Protein AF-A0A559LUG6-F1 (afdb_monomer_lite)

Sequence (247 aa):
MDAELSWLGCLTSPEQGVGPGRWQYFQHGAMYWLPNLGAFALSTSINDKYNSLGGPLGSLGFPVHDEEPINTAPGTFFKFQNGKILWRSTPESISVSMNSVYNFSIDQIQCMSTRSRVSDTLFVTASISIFGRDPATVTKELGDHGVGFTYSNMVLENIPLADEEIALFVYMIMNSGDSGVKSKVESMGWDLTTKGAQIAGEKAGDRGGDSWESWVSWCDSCGWNMAWSFTRHSCPGGGQRHWWATR

Secondary structure (DSSP, 8-state):
--GGGGGG-SB-S--EEETTEEEEEETTEEEEEETTTEEEEEEHHHHHHHHHTTGGGSTT-SEEEEEEE-TTSSEEEEEETTEEEEEEETTEEEEEEE-EEEEEEEEEEEES--S-SSS-EEEEEEEEEETTSPPEEEEEEEEE--SEEEEEEEEEEEEEE-TTPPEEEEEEEEEE--TTHHHHHHHHHHHHHHHHHHHHHHHHHS-SS----------TTS-------------SS----------

Radius of gyration: 23.64 Å; chains: 1; bounding box: 48×37×71 Å

InterPro domains:
  IPR013207 LGFP [PF08310] (8-56)
  IPR013207 LGFP [PF08310] (60-89)

Foldseek 3Di:
DDPPPVPQAAFDDDWDDDVQWIKGHGPFWIWIQHPVQGIETDGPVRRVVCVVQVHLVGQQHAWRDYWDALPQAAWTWTHGPFWIWTAHVVVGDIDTKGFDWDKDDAFKDAAQADPDQAQWWKKKKKWKDWAPDFIDIDMDTPGGHDGGMDTRRDMPGGHTDILLIWMWMWMWIDIGNDPPVRVVRRVVNRVVRNVVNNVVVVVSSHDDDDWDAFDFDDDPPPPTDTGTGGGGDRDDDDDDDHDDDDD

Structure (mmCIF, N/CA/C/O backbone):
data_AF-A0A559LUG6-F1
#
_entry.id   AF-A0A559LUG6-F1
#
loop_
_atom_site.group_PDB
_atom_site.id
_atom_site.type_symbol
_atom_site.label_atom_id
_atom_site.label_alt_id
_atom_site.label_comp_id
_atom_site.label_asym_id
_atom_site.label_entity_id
_atom_site.label_seq_id
_atom_site.pdbx_PDB_ins_code
_atom_site.Cartn_x
_atom_site.Cartn_y
_atom_site.Cartn_z
_atom_site.occupancy
_atom_site.B_iso_or_equiv
_atom_site.auth_seq_id
_atom_site.auth_comp_id
_atom_site.auth_asym_id
_atom_site.auth_atom_id
_atom_site.pdbx_PDB_model_num
ATOM 1 N N . MET A 1 1 ? -0.446 -6.035 36.662 1.00 40.44 1 MET A N 1
ATOM 2 C CA . MET A 1 1 ? -1.709 -6.462 36.050 1.00 40.44 1 MET A CA 1
ATOM 3 C C . MET A 1 1 ? -2.704 -5.308 36.068 1.00 40.44 1 MET A C 1
ATOM 5 O O . MET A 1 1 ? -3.581 -5.309 36.915 1.00 40.44 1 MET A O 1
ATOM 9 N N . ASP A 1 2 ? -2.638 -4.242 35.271 1.00 44.22 2 ASP A N 1
ATOM 10 C CA . ASP A 1 2 ? -1.619 -3.626 34.407 1.00 44.22 2 ASP A CA 1
ATOM 11 C C . ASP A 1 2 ? -2.061 -2.165 34.227 1.00 44.22 2 ASP A C 1
ATOM 13 O O . ASP A 1 2 ? -3.234 -1.895 33.983 1.00 44.22 2 ASP A O 1
ATOM 17 N N . ALA A 1 3 ? -1.146 -1.213 34.416 1.00 49.03 3 ALA A N 1
ATOM 18 C CA . ALA A 1 3 ? -1.448 0.221 34.363 1.00 49.03 3 ALA A CA 1
ATOM 19 C C . ALA A 1 3 ? -1.666 0.748 32.929 1.00 49.03 3 ALA A C 1
ATOM 21 O O . ALA A 1 3 ? -2.010 1.915 32.756 1.00 49.03 3 ALA A O 1
ATOM 22 N N . GLU A 1 4 ? -1.492 -0.096 31.908 1.00 55.34 4 GLU A N 1
ATOM 23 C CA . GLU A 1 4 ? -1.432 0.328 30.503 1.00 55.34 4 GLU A CA 1
ATOM 24 C C . GLU A 1 4 ? -2.807 0.576 29.856 1.00 55.34 4 GLU A C 1
ATOM 26 O O . GLU A 1 4 ? -2.885 1.240 28.830 1.00 55.34 4 GLU A O 1
ATOM 31 N N . LEU A 1 5 ? -3.912 0.157 30.487 1.00 62.84 5 LEU A N 1
ATOM 32 C CA . LEU A 1 5 ? -5.277 0.355 29.964 1.00 62.84 5 LEU A CA 1
ATOM 33 C C . LEU A 1 5 ? -6.234 1.032 30.960 1.00 62.84 5 LEU A C 1
ATOM 35 O O . LEU A 1 5 ? -7.453 0.938 30.828 1.00 62.84 5 LEU A O 1
ATOM 39 N N . SER A 1 6 ? -5.688 1.764 31.938 1.00 69.81 6 SER A N 1
ATOM 40 C CA . SER A 1 6 ? -6.450 2.552 32.930 1.00 69.81 6 SER A CA 1
ATOM 41 C C . SER A 1 6 ? -7.546 3.434 32.301 1.00 69.81 6 SER A C 1
ATOM 43 O O . SER A 1 6 ? -8.619 3.618 32.873 1.00 69.81 6 SER A O 1
ATOM 45 N N . TRP A 1 7 ? -7.304 3.934 31.088 1.00 85.19 7 TRP A N 1
ATOM 46 C CA . TRP A 1 7 ? -8.201 4.838 30.376 1.00 85.19 7 TRP A CA 1
ATOM 47 C C . TRP A 1 7 ? -9.474 4.174 29.823 1.00 85.19 7 TRP A C 1
ATOM 49 O O . TRP A 1 7 ? -10.459 4.879 29.628 1.00 85.19 7 TRP A O 1
ATOM 59 N N . LEU A 1 8 ? -9.497 2.851 29.594 1.00 84.81 8 LEU A N 1
ATOM 60 C CA . LEU A 1 8 ? -10.684 2.145 29.075 1.00 84.81 8 LEU A CA 1
ATOM 61 C C . LEU A 1 8 ? -11.835 2.114 30.094 1.00 84.81 8 LEU A C 1
ATOM 63 O O . LEU A 1 8 ? -13.002 1.992 29.713 1.00 84.81 8 LEU A O 1
ATOM 67 N N . GLY A 1 9 ? -11.519 2.243 31.384 1.00 88.75 9 GLY A N 1
ATOM 68 C CA . GLY A 1 9 ? -12.479 2.119 32.476 1.00 88.75 9 GLY A CA 1
ATOM 69 C C . GLY A 1 9 ? -12.904 0.670 32.727 1.00 88.75 9 GLY A C 1
ATOM 70 O O . GLY A 1 9 ? -12.175 -0.275 32.422 1.00 88.75 9 GLY A O 1
ATOM 71 N N . CYS A 1 10 ? -14.074 0.478 33.339 1.00 88.50 10 CYS A N 1
ATOM 72 C CA . CYS A 1 10 ? -14.552 -0.861 33.683 1.00 88.50 10 CYS A CA 1
ATOM 73 C C . CYS A 1 10 ? -15.241 -1.578 32.511 1.00 88.50 10 CYS A C 1
ATOM 75 O O . CYS A 1 10 ? -15.686 -0.965 31.541 1.00 88.50 10 CYS A O 1
ATOM 77 N N . LEU A 1 11 ? -15.338 -2.902 32.630 1.00 90.00 11 LEU A N 1
ATOM 78 C CA . LEU A 1 11 ? -16.051 -3.762 31.691 1.00 90.00 11 LEU A CA 1
ATOM 79 C C . LEU A 1 11 ? -17.552 -3.463 31.685 1.00 90.00 11 LEU A C 1
ATOM 81 O O . LEU A 1 11 ? -18.184 -3.419 32.741 1.00 90.00 11 LEU A O 1
ATOM 85 N N . THR A 1 12 ? -18.128 -3.326 30.492 1.00 92.06 12 THR A N 1
ATOM 86 C CA . THR A 1 12 ? -19.566 -3.063 30.306 1.00 92.06 12 THR A CA 1
ATOM 87 C C . THR A 1 12 ? -20.295 -4.199 29.591 1.00 92.06 12 THR A C 1
ATOM 89 O O . THR A 1 12 ? -21.524 -4.252 29.633 1.00 92.06 12 THR A O 1
ATOM 92 N N . SER A 1 13 ? -19.567 -5.147 28.989 1.00 91.25 13 SER A N 1
ATOM 93 C CA . SER A 1 13 ? -20.142 -6.336 28.353 1.00 91.25 13 SER A CA 1
ATOM 94 C C . SER A 1 13 ? -19.363 -7.615 28.683 1.00 91.25 13 SER A C 1
ATOM 96 O O . SER A 1 13 ? -18.174 -7.554 29.011 1.00 91.25 13 SER A O 1
ATOM 98 N N . PRO A 1 14 ? -19.985 -8.803 28.550 1.00 91.88 14 PRO A N 1
ATOM 99 C CA . PRO A 1 14 ? -19.226 -10.042 28.411 1.00 91.88 14 PRO A CA 1
ATOM 100 C C . PRO A 1 14 ? -18.414 -10.030 27.107 1.00 91.88 14 PRO A C 1
ATOM 102 O O . PRO A 1 14 ? -18.719 -9.274 26.180 1.00 91.88 14 PRO A O 1
ATOM 105 N N . GLU A 1 15 ? -17.395 -10.883 27.043 1.00 93.12 15 GLU A N 1
ATOM 106 C CA . GLU A 1 15 ? -16.644 -11.154 25.819 1.00 93.12 15 GLU A CA 1
ATOM 107 C C . GLU A 1 15 ? -17.546 -11.841 24.783 1.00 93.12 15 GLU A C 1
ATOM 109 O O . GLU A 1 15 ? -18.316 -12.750 25.107 1.00 93.12 15 GLU A O 1
ATOM 114 N N . GLN A 1 16 ? -17.444 -11.413 23.528 1.00 95.56 16 GLN A N 1
ATOM 115 C CA . GLN A 1 16 ? -18.225 -11.938 22.415 1.00 95.56 16 GLN A CA 1
ATOM 116 C C . GLN A 1 16 ? -17.308 -12.417 21.290 1.00 95.56 16 GLN A C 1
ATOM 118 O O . GLN A 1 16 ? -16.278 -11.812 20.999 1.00 95.56 16 GLN A O 1
ATOM 123 N N . GLY A 1 17 ? -17.684 -13.518 20.639 1.00 94.62 17 GLY A N 1
ATOM 124 C CA . GLY A 1 17 ? -16.976 -14.017 19.461 1.00 94.62 17 GLY A CA 1
ATOM 125 C C . GLY A 1 17 ? -17.289 -13.186 18.216 1.00 94.62 17 GLY A C 1
ATOM 126 O O . GLY A 1 17 ? -18.425 -12.755 18.019 1.00 94.62 17 GLY A O 1
ATOM 127 N N . VAL A 1 18 ? -16.293 -12.994 17.353 1.00 94.81 18 VAL A N 1
ATOM 128 C CA . VAL A 1 18 ? -16.447 -12.351 16.043 1.00 94.81 18 VAL A CA 1
ATOM 129 C C . VAL A 1 18 ? -15.483 -12.985 15.044 1.00 94.81 18 VAL A C 1
ATOM 131 O O . VAL A 1 18 ? -14.271 -12.808 15.123 1.00 94.81 18 VAL A O 1
ATOM 134 N N . GLY A 1 19 ? -16.012 -13.781 14.112 1.00 92.25 19 GLY A N 1
ATOM 135 C CA . GLY A 1 19 ? -15.186 -14.567 13.191 1.00 92.25 19 GLY A CA 1
ATOM 136 C C . GLY A 1 19 ? -14.113 -15.391 13.931 1.00 92.25 19 GLY A C 1
ATOM 137 O O . GLY A 1 19 ? -14.467 -16.142 14.840 1.00 92.25 19 GLY A O 1
ATOM 138 N N . PRO A 1 20 ? -12.819 -15.270 13.572 1.00 93.88 20 PRO A N 1
ATOM 139 C CA . PRO A 1 20 ? -11.718 -15.975 14.242 1.00 93.88 20 PRO A CA 1
ATOM 140 C C . PRO A 1 20 ? -11.268 -15.348 15.574 1.00 93.88 20 PRO A C 1
ATOM 142 O O . PRO A 1 20 ? -10.390 -15.900 16.238 1.00 93.88 20 PRO A O 1
ATOM 145 N N . GLY A 1 21 ? -11.814 -14.191 15.945 1.00 95.31 21 GLY A N 1
ATOM 146 C CA . GLY A 1 21 ? -11.393 -13.422 17.108 1.00 95.31 21 GLY A CA 1
ATOM 147 C C . GLY A 1 21 ? -12.519 -13.179 18.102 1.00 95.31 21 GLY A C 1
ATOM 148 O O . GLY A 1 21 ? -13.584 -13.805 18.068 1.00 95.31 21 GLY A O 1
ATOM 149 N N . ARG A 1 22 ? -12.251 -12.266 19.028 1.00 96.31 22 ARG A N 1
ATOM 150 C CA . ARG A 1 22 ? -13.144 -11.909 20.130 1.00 96.31 22 ARG A CA 1
ATOM 151 C C . ARG A 1 22 ? -13.127 -10.409 20.362 1.00 96.31 22 ARG A C 1
ATOM 153 O O . ARG A 1 22 ? -12.195 -9.729 19.941 1.00 96.31 22 ARG A O 1
ATOM 160 N N . TRP A 1 23 ? -14.158 -9.889 21.009 1.00 95.31 23 TRP A N 1
ATOM 161 C CA . TRP A 1 23 ? -14.231 -8.480 21.367 1.00 95.31 23 TRP A CA 1
ATOM 162 C C . TRP A 1 23 ? -15.039 -8.254 22.645 1.00 95.31 23 TRP A C 1
ATOM 164 O O . TRP A 1 23 ? -15.834 -9.106 23.051 1.00 95.31 23 TRP A O 1
ATOM 174 N N . GLN A 1 24 ? -14.822 -7.110 23.293 1.00 95.00 24 GLN A N 1
ATOM 175 C CA . GLN A 1 24 ? -15.492 -6.745 24.539 1.00 95.00 24 GLN A CA 1
ATOM 176 C C . GLN A 1 24 ? -15.604 -5.223 24.703 1.00 95.00 24 GLN A C 1
ATOM 178 O O . GLN A 1 24 ? -14.655 -4.501 24.391 1.00 95.00 24 GLN A O 1
ATOM 183 N N . TYR A 1 25 ? -16.738 -4.731 25.218 1.00 94.44 25 TYR A N 1
ATOM 184 C CA . TYR A 1 25 ? -16.918 -3.316 25.552 1.00 94.44 25 TYR A CA 1
ATOM 185 C C . TYR A 1 25 ? -16.422 -2.969 26.958 1.00 94.44 25 TYR A C 1
ATOM 187 O O . TYR A 1 25 ? -16.598 -3.715 27.929 1.00 94.44 25 TYR A O 1
ATOM 195 N N . PHE A 1 26 ? -15.866 -1.766 27.040 1.00 93.75 26 PHE A N 1
ATOM 196 C CA . PHE A 1 26 ? -15.478 -1.064 28.253 1.00 93.75 26 PHE A CA 1
ATOM 197 C C . PHE A 1 26 ? -16.189 0.298 28.300 1.00 93.75 26 PHE A C 1
ATOM 199 O O . PHE A 1 26 ? -16.858 0.699 27.346 1.00 93.75 26 PHE A O 1
ATOM 206 N N . GLN A 1 27 ? -16.076 1.022 29.412 1.00 91.81 27 GLN A N 1
ATOM 207 C CA . GLN A 1 27 ? -16.715 2.335 29.580 1.00 91.81 27 GLN A CA 1
ATOM 208 C C . GLN A 1 27 ? -16.278 3.369 28.534 1.00 91.81 27 GLN A C 1
ATOM 210 O O . GLN A 1 27 ? -17.093 4.186 28.107 1.00 91.81 27 GLN A O 1
ATOM 215 N N . HIS A 1 28 ? -15.010 3.340 28.127 1.00 90.94 28 HIS A N 1
ATOM 216 C CA . HIS A 1 28 ? -14.409 4.351 27.253 1.00 90.94 28 HIS A CA 1
ATOM 217 C C . HIS A 1 28 ? -13.901 3.781 25.923 1.00 90.94 28 HIS A C 1
ATOM 219 O O . HIS A 1 28 ? -13.117 4.426 25.225 1.00 90.94 28 HIS A O 1
ATOM 225 N N . GLY A 1 29 ? -14.344 2.577 25.553 1.00 92.25 29 GLY A N 1
ATOM 226 C CA . GLY A 1 29 ? -13.902 1.951 24.318 1.00 92.25 29 GLY A CA 1
ATOM 227 C C . GLY A 1 29 ? -14.286 0.487 24.180 1.00 92.25 29 GLY A C 1
ATOM 228 O O . GLY A 1 29 ? -15.183 -0.028 24.850 1.00 92.25 29 GLY A O 1
ATOM 229 N N . ALA A 1 30 ? -13.580 -0.192 23.291 1.00 94.06 30 ALA A N 1
ATOM 230 C CA . ALA A 1 30 ? -13.711 -1.619 23.060 1.00 94.06 30 ALA A CA 1
ATOM 231 C C . ALA A 1 30 ? -12.330 -2.243 22.890 1.00 94.06 30 ALA A C 1
ATOM 233 O O . ALA A 1 30 ? -11.424 -1.614 22.350 1.00 94.06 30 ALA A O 1
ATOM 234 N N . MET A 1 31 ? -12.188 -3.493 23.310 1.00 94.19 31 MET A N 1
ATOM 235 C CA . MET A 1 31 ? -10.994 -4.286 23.059 1.00 94.19 31 MET A CA 1
ATOM 236 C C . MET A 1 31 ? -11.325 -5.391 22.062 1.00 94.19 31 MET A C 1
ATOM 238 O O . MET A 1 31 ? -12.358 -6.050 22.186 1.00 94.19 31 MET A O 1
ATOM 242 N N . TYR A 1 32 ? -10.443 -5.598 21.091 1.00 95.19 32 TYR A N 1
ATOM 243 C CA . TYR A 1 32 ? -10.541 -6.648 20.082 1.00 95.19 32 TYR A CA 1
ATOM 244 C C . TYR A 1 32 ? -9.327 -7.550 20.184 1.00 95.19 32 TYR A C 1
ATOM 246 O O . TYR A 1 32 ? -8.211 -7.066 20.323 1.00 95.19 32 TYR A O 1
ATOM 254 N N . TRP A 1 33 ? -9.539 -8.854 20.082 1.00 94.50 33 TRP A N 1
ATOM 255 C CA . TRP A 1 33 ? -8.487 -9.851 20.175 1.00 94.50 33 TRP A CA 1
ATOM 256 C C . TRP A 1 33 ? -8.523 -10.811 18.990 1.00 94.50 33 TRP A C 1
ATOM 258 O O . TRP A 1 33 ? -9.594 -11.282 18.591 1.00 94.50 33 TRP A O 1
ATOM 268 N N . LEU A 1 34 ? -7.344 -11.140 18.461 1.00 94.19 34 LEU A N 1
ATOM 269 C CA . LEU A 1 34 ? -7.157 -12.165 17.439 1.00 94.19 34 LEU A CA 1
ATOM 270 C C . LEU A 1 34 ? -5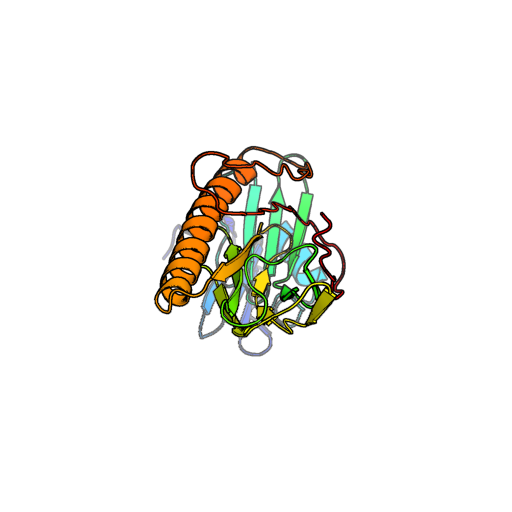.953 -13.063 17.793 1.00 94.19 34 LEU A C 1
ATOM 272 O O . LEU A 1 34 ? -4.909 -12.525 18.165 1.00 94.19 34 LEU A O 1
ATOM 276 N N . PRO A 1 35 ? -6.032 -14.405 17.642 1.00 91.06 35 PRO A N 1
ATOM 277 C CA . PRO A 1 35 ? -4.992 -15.325 18.119 1.00 91.06 35 PRO A CA 1
ATOM 278 C C . PRO A 1 35 ? -3.564 -15.026 17.644 1.00 91.06 35 PRO A C 1
ATOM 280 O O . PRO A 1 35 ? -2.613 -15.262 18.381 1.00 91.06 35 PRO A O 1
ATOM 283 N N . ASN A 1 36 ? -3.407 -14.533 16.415 1.00 90.31 36 ASN A N 1
ATOM 284 C CA . ASN A 1 36 ? -2.109 -14.241 15.803 1.00 90.31 36 ASN A CA 1
ATOM 285 C C . ASN A 1 36 ? -1.657 -12.781 15.956 1.00 90.31 36 ASN A C 1
ATOM 287 O O . ASN A 1 36 ? -0.510 -12.494 15.629 1.00 90.31 36 ASN A O 1
ATOM 291 N N . LEU A 1 37 ? -2.532 -11.872 16.402 1.00 88.88 37 LEU A N 1
ATOM 292 C CA . LEU A 1 37 ? -2.210 -10.446 16.530 1.00 88.88 37 LEU A CA 1
ATOM 293 C C . LEU A 1 37 ? -2.153 -9.974 17.988 1.00 88.88 37 LEU A C 1
ATOM 295 O O . LEU A 1 37 ? -1.414 -9.047 18.286 1.00 88.88 37 LEU A O 1
ATOM 299 N N . GLY A 1 38 ? -2.887 -10.614 18.900 1.00 90.75 38 GLY A N 1
ATOM 300 C CA . GLY A 1 38 ? -3.034 -10.152 20.281 1.00 90.75 38 GLY A CA 1
ATOM 301 C C . GLY A 1 38 ? -4.301 -9.323 20.488 1.00 90.75 38 GLY A C 1
ATOM 302 O O . GLY A 1 38 ? -5.252 -9.442 19.714 1.00 90.75 38 GLY A O 1
ATOM 303 N N . ALA A 1 39 ? -4.336 -8.557 21.582 1.00 90.75 39 ALA A N 1
ATOM 304 C CA . ALA A 1 39 ? -5.454 -7.695 21.963 1.00 90.75 39 ALA A CA 1
ATOM 305 C C . ALA A 1 39 ? -5.104 -6.224 21.730 1.00 90.75 39 ALA A C 1
ATOM 307 O O . ALA A 1 39 ? -4.007 -5.808 22.085 1.00 90.75 39 ALA A O 1
ATOM 308 N N . PHE A 1 40 ? -6.055 -5.456 21.205 1.00 92.56 40 PHE A N 1
ATOM 309 C CA . PHE A 1 40 ? -5.903 -4.030 20.927 1.00 92.56 40 PHE A CA 1
ATOM 310 C C . PHE A 1 40 ? -7.133 -3.258 21.372 1.00 92.56 40 PHE A C 1
ATOM 312 O O . PHE A 1 40 ? -8.269 -3.721 21.199 1.00 92.56 40 PHE A O 1
ATOM 319 N N . ALA A 1 41 ? -6.904 -2.071 21.921 1.00 91.50 41 ALA A N 1
ATOM 320 C CA . ALA A 1 41 ? -7.947 -1.210 22.458 1.00 91.50 41 ALA A CA 1
ATOM 321 C C . ALA A 1 41 ? -8.270 -0.057 21.500 1.00 91.50 41 ALA A C 1
ATOM 323 O O . ALA A 1 41 ? -7.381 0.627 21.000 1.00 91.50 41 ALA A O 1
ATOM 324 N N . LEU A 1 42 ? -9.559 0.196 21.279 1.00 92.25 42 LEU A N 1
ATOM 325 C CA . LEU A 1 42 ? -10.062 1.337 20.515 1.00 92.25 42 LEU A CA 1
ATOM 326 C C . LEU A 1 42 ? -10.879 2.244 21.432 1.00 92.25 42 LEU A C 1
ATOM 328 O O . LEU A 1 42 ? -11.752 1.762 22.155 1.00 92.25 42 LEU A O 1
ATOM 332 N N . SER A 1 43 ? -10.641 3.553 21.370 1.00 90.56 43 SER A N 1
ATOM 333 C CA . SER A 1 43 ? -11.468 4.544 22.067 1.00 90.56 43 SER A CA 1
ATOM 334 C C . SER A 1 43 ? -12.874 4.616 21.469 1.00 90.56 43 SER A C 1
ATOM 336 O O . SER A 1 43 ? -13.093 4.201 20.329 1.00 90.56 43 SER A O 1
ATOM 338 N N . THR A 1 44 ? -13.846 5.142 22.221 1.00 91.25 44 THR A N 1
ATOM 339 C CA . THR A 1 44 ? -15.260 5.177 21.799 1.00 91.25 44 THR A CA 1
ATOM 340 C C . THR A 1 44 ? -15.459 5.762 20.397 1.00 91.25 44 THR A C 1
ATOM 342 O O . THR A 1 44 ? -16.077 5.117 19.556 1.00 91.25 44 THR A O 1
ATOM 345 N N . SER A 1 45 ? -14.881 6.930 20.097 1.00 88.94 45 SER A N 1
ATOM 346 C CA . SER A 1 45 ? -15.059 7.602 18.798 1.00 88.94 45 SER A CA 1
ATOM 347 C C . SER A 1 45 ? -14.506 6.789 17.621 1.00 88.94 45 SER A C 1
ATOM 349 O O . SER A 1 45 ? -15.122 6.715 16.554 1.00 88.94 45 SER A O 1
ATOM 351 N N . ILE A 1 46 ? -13.360 6.138 17.818 1.00 90.81 46 ILE A N 1
ATOM 352 C CA . ILE A 1 46 ? -12.722 5.280 16.816 1.00 90.81 46 ILE A CA 1
ATOM 353 C C . ILE A 1 46 ? -13.506 3.985 16.647 1.00 90.81 46 ILE A C 1
ATOM 355 O O . ILE A 1 46 ? -13.753 3.558 15.521 1.00 90.81 46 ILE A O 1
ATOM 359 N N . ASN A 1 47 ? -13.931 3.379 17.754 1.00 93.50 47 ASN A N 1
ATOM 360 C CA . ASN A 1 47 ? -14.731 2.165 17.761 1.00 93.50 47 ASN A CA 1
ATOM 361 C C . ASN A 1 47 ? -16.089 2.376 17.071 1.00 93.50 47 ASN A C 1
ATOM 363 O O . ASN A 1 47 ? -16.521 1.517 16.305 1.00 93.50 47 ASN A O 1
ATOM 367 N N . ASP A 1 48 ? -16.739 3.522 17.270 1.00 93.44 48 ASP A N 1
ATOM 368 C CA . ASP A 1 48 ? -17.995 3.860 16.592 1.00 93.44 48 ASP A CA 1
ATOM 369 C C . ASP A 1 48 ? -17.789 3.964 15.078 1.00 93.44 48 ASP A C 1
ATOM 371 O O . ASP A 1 48 ? -18.545 3.379 14.293 1.00 93.44 48 ASP A O 1
ATOM 375 N N . LYS A 1 49 ? -16.709 4.633 14.647 1.00 91.94 49 LYS A N 1
ATOM 376 C CA . LYS A 1 49 ? -16.356 4.688 13.225 1.00 91.94 49 LYS A CA 1
ATOM 377 C C . LYS A 1 49 ? -16.036 3.301 12.672 1.00 91.94 49 LYS A C 1
ATOM 379 O O . LYS A 1 49 ? -16.525 2.955 11.598 1.00 91.94 49 LYS A O 1
ATOM 384 N N . TYR A 1 50 ? -15.250 2.508 13.386 1.00 94.44 50 TYR A N 1
ATOM 385 C CA . TYR A 1 50 ? -14.874 1.154 12.993 1.00 94.44 50 TYR A CA 1
ATOM 386 C C . TYR A 1 50 ? -16.096 0.233 12.848 1.00 94.44 50 TYR A C 1
ATOM 388 O O . TYR A 1 50 ? -16.248 -0.443 11.830 1.00 94.44 50 TYR A O 1
ATOM 396 N N . ASN A 1 51 ? -17.036 0.288 13.793 1.00 94.56 51 ASN A N 1
ATOM 397 C CA . ASN A 1 51 ? -18.289 -0.464 13.720 1.00 94.56 51 ASN A CA 1
ATOM 398 C C . ASN A 1 51 ? -19.189 0.010 12.570 1.00 94.56 51 ASN A C 1
ATOM 400 O O . ASN A 1 51 ? -19.817 -0.823 11.916 1.00 94.56 51 ASN A O 1
ATOM 404 N N . SER A 1 52 ? -19.186 1.308 12.234 1.00 92.94 52 SER A N 1
ATOM 405 C CA . SER A 1 52 ? -19.900 1.820 11.048 1.00 92.94 52 SER A CA 1
ATOM 406 C C . SER A 1 52 ? -19.380 1.246 9.720 1.00 92.94 52 SER A C 1
ATOM 408 O O . SER A 1 52 ? -20.088 1.283 8.716 1.00 92.94 52 SER A O 1
ATOM 410 N N . LEU A 1 53 ? -18.160 0.697 9.715 1.00 88.56 53 LEU A N 1
ATOM 411 C CA . LEU A 1 53 ? -17.523 0.041 8.567 1.00 88.56 53 LEU A CA 1
ATOM 412 C C . LEU A 1 53 ? -17.641 -1.491 8.597 1.00 88.56 53 LEU A C 1
ATOM 414 O O . LEU A 1 53 ? -16.999 -2.173 7.797 1.00 88.56 53 LEU A O 1
ATOM 418 N N . GLY A 1 54 ? -18.449 -2.038 9.510 1.00 92.62 54 GLY A N 1
ATOM 419 C CA . GLY A 1 54 ? -18.656 -3.480 9.671 1.00 92.62 54 GLY A CA 1
ATOM 420 C C . GLY A 1 54 ? -17.735 -4.150 10.695 1.00 92.62 54 GLY A C 1
ATOM 421 O O . GLY A 1 54 ? -17.776 -5.374 10.829 1.00 92.62 54 GLY A O 1
ATOM 422 N N . GLY A 1 55 ? -16.921 -3.378 11.426 1.00 93.19 55 GLY A N 1
ATOM 423 C CA . GLY A 1 55 ? -16.063 -3.894 12.494 1.00 93.19 55 GLY A CA 1
ATOM 424 C C . GLY A 1 55 ? -15.070 -4.962 11.995 1.00 93.19 55 GLY A C 1
ATOM 425 O O . GLY A 1 55 ? -14.585 -4.858 10.866 1.00 93.19 55 GLY A O 1
ATOM 426 N N . PRO A 1 56 ? -14.786 -6.018 12.785 1.00 94.00 56 PRO A N 1
ATOM 427 C CA . PRO A 1 56 ? -13.769 -7.025 12.440 1.00 94.00 56 PRO A CA 1
ATOM 428 C C . PRO A 1 56 ? -14.059 -7.865 11.198 1.00 94.00 56 PRO A C 1
ATOM 430 O O . PRO A 1 56 ? -13.139 -8.434 10.617 1.00 94.00 56 PRO A O 1
ATOM 433 N N . LEU A 1 57 ? -15.327 -7.955 10.795 1.00 93.00 57 LEU A N 1
ATOM 434 C CA . LEU A 1 57 ? -15.745 -8.625 9.558 1.00 93.00 57 LEU A CA 1
ATOM 435 C C . LEU A 1 57 ? -15.935 -7.638 8.396 1.00 93.00 57 LEU A C 1
ATOM 437 O O . LEU A 1 57 ? -16.303 -8.041 7.294 1.00 93.00 57 LEU A O 1
ATOM 441 N N . GLY A 1 58 ? -15.727 -6.350 8.662 1.00 90.12 58 GLY A N 1
ATOM 442 C CA . GLY A 1 58 ? -15.796 -5.270 7.698 1.00 90.12 58 GLY A CA 1
ATOM 443 C C . GLY A 1 58 ? -14.528 -5.146 6.864 1.00 90.12 58 GLY A C 1
ATOM 444 O O . GLY A 1 58 ? -13.604 -5.957 6.928 1.00 90.12 58 GLY A O 1
ATOM 445 N N . SER A 1 59 ? -14.473 -4.080 6.073 1.00 84.62 59 SER A N 1
ATOM 446 C CA . SER A 1 59 ? -13.427 -3.903 5.068 1.00 84.62 59 SER A CA 1
ATOM 447 C C . SER A 1 59 ? -12.028 -3.704 5.676 1.00 84.62 59 SER A C 1
ATOM 449 O O . SER A 1 59 ? -11.042 -4.143 5.089 1.00 84.62 59 SER A O 1
ATOM 451 N N . LEU A 1 60 ? -11.934 -3.097 6.865 1.00 87.75 60 LEU A N 1
ATOM 452 C CA . LEU A 1 60 ? -10.667 -2.852 7.568 1.00 87.75 60 LEU A CA 1
ATOM 453 C C . LEU A 1 60 ? -10.056 -4.111 8.214 1.00 87.75 60 LEU A C 1
ATOM 455 O O . LEU A 1 60 ? -8.836 -4.168 8.368 1.00 87.75 60 LEU A O 1
ATOM 459 N N . GLY A 1 61 ? -10.868 -5.116 8.561 1.00 92.38 61 GLY A N 1
ATOM 460 C CA . GLY A 1 61 ? -10.432 -6.273 9.353 1.00 92.38 61 GLY A CA 1
ATOM 461 C C . GLY A 1 61 ? -10.082 -5.915 10.804 1.00 92.38 61 GLY A C 1
ATOM 462 O O . GLY A 1 61 ? -10.409 -4.830 11.275 1.00 92.38 61 GLY A O 1
ATOM 463 N N . PHE A 1 62 ? -9.416 -6.826 11.520 1.00 94.69 62 PHE A N 1
ATOM 464 C CA . PHE A 1 62 ? -9.052 -6.631 12.931 1.00 94.69 62 PHE A CA 1
ATOM 465 C C . PHE A 1 62 ? -8.030 -5.499 13.129 1.00 94.69 62 PHE A C 1
ATOM 467 O O . PHE A 1 62 ? -7.200 -5.266 12.245 1.00 94.69 62 PHE A O 1
ATOM 474 N N . PRO A 1 63 ? -8.022 -4.831 14.299 1.00 93.56 63 PRO A N 1
ATOM 475 C CA . PRO A 1 63 ? -6.910 -3.971 14.685 1.00 93.56 63 PRO A CA 1
ATOM 476 C C . PRO A 1 63 ? -5.612 -4.785 14.780 1.00 93.56 63 PRO A C 1
ATOM 478 O O . PRO A 1 63 ? -5.635 -5.951 15.178 1.00 93.56 63 PRO A O 1
ATOM 481 N N . VAL A 1 64 ? -4.492 -4.172 14.398 1.00 91.06 64 VAL A N 1
ATOM 482 C CA . VAL A 1 64 ? -3.148 -4.789 14.436 1.00 91.06 64 VAL A CA 1
ATOM 483 C C . VAL A 1 64 ? -2.162 -4.005 15.304 1.00 91.06 64 VAL A C 1
ATOM 485 O O . VAL A 1 64 ? -1.063 -4.492 15.556 1.00 91.06 64 VAL A O 1
ATOM 488 N N . HIS A 1 65 ? -2.521 -2.784 15.706 1.00 82.50 65 HIS A N 1
ATOM 489 C CA . HIS A 1 65 ? -1.722 -1.937 16.583 1.00 82.50 65 HIS A CA 1
ATOM 490 C C . HIS A 1 65 ? -2.636 -0.985 17.365 1.00 82.50 65 HIS A C 1
ATOM 492 O O . HIS A 1 65 ? -3.673 -0.559 16.846 1.00 82.50 65 HIS A O 1
ATOM 498 N N . ASP A 1 66 ? -2.227 -0.644 18.587 1.00 76.00 66 ASP A N 1
ATOM 499 C CA . ASP A 1 66 ? -2.854 0.396 19.406 1.00 76.00 66 ASP A CA 1
ATOM 500 C C . ASP A 1 66 ? -2.619 1.805 18.834 1.00 76.00 66 ASP A C 1
ATOM 502 O O . ASP A 1 66 ? -1.937 1.983 17.821 1.00 76.00 66 ASP A O 1
ATOM 506 N N . GLU A 1 67 ? -3.190 2.800 19.511 1.00 76.56 67 GLU A N 1
ATOM 507 C CA . GLU A 1 67 ? -3.101 4.222 19.190 1.00 76.56 67 GLU A CA 1
ATOM 508 C C . GLU A 1 67 ? -1.649 4.703 19.021 1.00 76.56 67 GLU A C 1
ATOM 510 O O . GLU A 1 67 ? -0.859 4.698 19.966 1.00 76.56 67 GLU A O 1
ATOM 515 N N . GLU A 1 68 ? -1.305 5.173 17.821 1.00 74.12 68 GLU A N 1
ATOM 516 C CA . GLU A 1 68 ? -0.014 5.803 17.538 1.00 74.12 68 GLU A CA 1
ATOM 517 C C . GLU A 1 68 ? -0.209 7.306 17.269 1.00 74.12 68 GLU A C 1
ATOM 519 O O . GLU A 1 68 ? -1.123 7.688 16.526 1.00 74.12 68 GLU A O 1
ATOM 524 N N . PRO A 1 69 ? 0.637 8.192 17.831 1.00 68.12 69 PRO A N 1
ATOM 525 C CA . PRO A 1 69 ? 0.582 9.610 17.520 1.00 68.12 69 PRO A CA 1
ATOM 526 C C . PRO A 1 69 ? 0.964 9.857 16.063 1.00 68.12 69 PRO A C 1
ATOM 528 O O . PRO A 1 69 ? 1.872 9.237 15.503 1.00 68.12 69 PRO A O 1
ATOM 531 N N . ILE A 1 70 ? 0.302 10.828 15.446 1.00 60.53 70 ILE A N 1
ATOM 532 C CA . ILE A 1 70 ? 0.752 11.350 14.162 1.00 60.53 70 ILE A CA 1
ATOM 533 C C . ILE A 1 70 ? 1.962 12.244 14.455 1.00 60.53 70 ILE A C 1
ATOM 535 O O . ILE A 1 70 ? 1.823 13.324 15.019 1.00 60.53 70 ILE A O 1
ATOM 539 N N . ASN A 1 71 ? 3.162 11.818 14.056 1.00 62.03 71 ASN A N 1
ATOM 540 C CA . ASN A 1 71 ? 4.405 12.563 14.327 1.00 62.03 71 ASN A CA 1
ATOM 541 C C . ASN A 1 71 ? 4.416 13.993 13.755 1.00 62.03 71 ASN A C 1
ATOM 543 O O . ASN A 1 71 ? 5.249 14.812 14.132 1.00 62.03 71 ASN A O 1
ATOM 547 N N . THR A 1 72 ? 3.512 14.278 12.822 1.00 56.31 72 THR A N 1
ATOM 548 C CA . THR A 1 72 ? 3.519 15.463 11.964 1.00 56.31 72 THR A CA 1
ATOM 549 C C . THR A 1 72 ? 2.310 16.377 12.177 1.00 56.31 72 THR A C 1
ATOM 551 O O . THR A 1 72 ? 2.258 17.469 11.618 1.00 56.31 72 THR A O 1
ATOM 554 N N . ALA A 1 73 ? 1.323 15.963 12.980 1.00 59.88 73 ALA A N 1
ATOM 555 C CA . ALA A 1 73 ? 0.124 16.749 13.258 1.00 59.88 73 ALA A CA 1
ATOM 556 C C . ALA A 1 73 ? -0.534 16.329 14.584 1.00 59.88 73 ALA A C 1
ATOM 558 O O . ALA A 1 73 ? -0.423 15.173 14.979 1.00 59.88 73 ALA A O 1
ATOM 559 N N . PRO A 1 74 ? -1.289 17.214 15.256 1.00 69.94 74 PRO A N 1
ATOM 560 C CA . PRO A 1 74 ? -2.102 16.832 16.404 1.00 69.94 74 PRO A CA 1
ATOM 561 C C . PRO A 1 74 ? -3.157 15.785 16.022 1.00 69.94 74 PRO A C 1
ATOM 563 O O . PRO A 1 74 ? -4.116 16.064 15.295 1.00 69.94 74 PRO A O 1
ATOM 566 N N . GLY A 1 75 ? -2.979 14.569 16.520 1.00 77.38 75 GLY A N 1
ATOM 567 C CA . GLY A 1 75 ? -3.893 13.472 16.264 1.00 77.38 75 GLY A CA 1
ATOM 568 C C . GLY A 1 75 ? -3.239 12.119 16.466 1.00 77.38 75 GLY A C 1
ATOM 569 O O . GLY A 1 75 ? -2.055 12.016 16.796 1.00 77.38 75 GLY A O 1
ATOM 570 N N . THR A 1 76 ? -4.031 11.084 16.248 1.00 80.88 76 THR A N 1
ATOM 571 C CA . THR A 1 76 ? -3.631 9.696 16.427 1.00 80.88 76 THR A CA 1
ATOM 572 C C . THR A 1 76 ? -4.192 8.841 15.306 1.00 80.88 76 THR A C 1
ATOM 574 O O . THR A 1 76 ? -5.167 9.200 14.642 1.00 80.88 76 THR A O 1
ATOM 577 N N . PHE A 1 77 ? -3.550 7.715 15.034 1.00 81.38 77 PHE A N 1
ATOM 578 C CA . PHE A 1 77 ? -4.060 6.742 14.084 1.00 81.38 77 PHE A CA 1
ATOM 579 C C . PHE A 1 77 ? -4.052 5.342 14.683 1.00 81.38 77 PHE A C 1
ATOM 581 O O . PHE A 1 77 ? -3.265 5.016 15.567 1.00 81.38 77 PHE A O 1
ATOM 588 N N . PHE A 1 78 ? -4.938 4.512 14.147 1.00 87.81 78 PHE A N 1
ATOM 589 C CA . PHE A 1 78 ? -5.113 3.114 14.508 1.00 87.81 78 PHE A CA 1
ATOM 590 C C . PHE A 1 78 ? -4.937 2.276 13.253 1.00 87.81 78 PHE A C 1
ATOM 592 O O . PHE A 1 78 ? -5.581 2.544 12.230 1.00 87.81 78 PHE A O 1
ATOM 599 N N . LYS A 1 79 ? -4.057 1.277 13.316 1.00 87.06 79 LYS A N 1
ATOM 600 C CA . LYS A 1 79 ? -3.811 0.358 12.202 1.00 87.06 79 LYS A CA 1
ATOM 601 C C . LYS A 1 79 ? -4.724 -0.856 12.314 1.00 87.06 79 LYS A C 1
ATOM 603 O O . LYS A 1 79 ? -4.862 -1.466 13.373 1.00 87.06 79 LYS A O 1
ATOM 608 N N . PHE A 1 80 ? -5.282 -1.240 11.178 1.00 90.44 80 PHE A N 1
ATOM 609 C CA . PHE A 1 80 ? -6.088 -2.436 10.979 1.00 90.44 80 PHE A CA 1
ATOM 610 C C . PHE A 1 80 ? -5.439 -3.300 9.895 1.00 90.44 80 PHE A C 1
ATOM 612 O O . PHE A 1 80 ? -4.563 -2.837 9.161 1.00 90.44 80 PHE A O 1
ATOM 619 N N . GLN A 1 81 ? -5.869 -4.555 9.772 1.00 88.62 81 GLN A N 1
ATOM 620 C CA . GLN A 1 81 ? -5.317 -5.504 8.797 1.00 88.62 81 GLN A CA 1
ATOM 621 C C . GLN A 1 81 ? -5.272 -4.941 7.365 1.00 88.62 81 GLN A C 1
ATOM 623 O O . GLN A 1 81 ? -4.281 -5.128 6.661 1.00 88.62 81 GLN A O 1
ATOM 628 N N . ASN A 1 82 ? -6.314 -4.214 6.954 1.00 84.31 82 ASN A N 1
ATOM 629 C CA . ASN A 1 82 ? -6.481 -3.730 5.582 1.00 84.31 82 ASN A CA 1
ATOM 630 C C . ASN A 1 82 ? -6.543 -2.200 5.478 1.00 84.31 82 ASN A C 1
ATOM 632 O O . ASN A 1 82 ? -7.023 -1.679 4.471 1.00 84.31 82 ASN A O 1
ATOM 636 N N . GLY A 1 83 ? -6.106 -1.459 6.496 1.00 82.19 83 GLY A N 1
ATOM 637 C CA . GLY A 1 83 ? -6.150 -0.000 6.449 1.00 82.19 83 GLY A CA 1
ATOM 638 C C . GLY A 1 83 ? -5.883 0.671 7.787 1.00 82.19 83 GLY A C 1
ATOM 639 O O . GLY A 1 83 ? -5.323 0.080 8.706 1.00 82.19 83 GLY A O 1
ATOM 640 N N . LYS A 1 84 ? -6.293 1.930 7.901 1.00 85.81 84 LYS A N 1
ATOM 641 C CA . LYS A 1 84 ? -6.145 2.740 9.111 1.00 85.81 84 LYS A CA 1
ATOM 642 C C . LYS A 1 84 ? -7.325 3.682 9.312 1.00 85.81 84 LYS A C 1
ATOM 644 O O . LYS A 1 84 ? -7.940 4.143 8.348 1.00 85.81 84 LYS A O 1
ATOM 649 N N . ILE A 1 85 ? -7.600 4.001 10.571 1.00 85.75 85 ILE A N 1
ATOM 650 C CA . ILE A 1 85 ? -8.473 5.113 10.958 1.00 85.75 85 ILE A CA 1
ATOM 651 C C . ILE A 1 85 ? -7.589 6.175 11.593 1.00 85.75 85 ILE A C 1
ATOM 653 O O . ILE A 1 85 ? -6.800 5.871 12.483 1.00 85.75 85 ILE A O 1
ATOM 657 N N . LEU A 1 86 ? -7.713 7.409 11.122 1.00 82.25 86 LEU A N 1
ATOM 658 C CA . LEU A 1 86 ? -6.933 8.542 11.588 1.00 82.25 86 LEU A CA 1
ATOM 659 C C . LEU A 1 86 ? -7.867 9.571 12.217 1.00 82.25 86 LEU A C 1
ATOM 661 O O . LEU A 1 86 ? -8.829 10.002 11.582 1.00 82.25 86 LEU A O 1
ATOM 665 N N . TRP A 1 87 ? -7.577 9.965 13.450 1.00 84.06 87 TRP A N 1
ATOM 666 C CA . TRP A 1 87 ? -8.237 11.056 14.151 1.00 84.06 87 TRP A CA 1
ATOM 667 C C . TRP A 1 87 ? -7.298 12.256 14.214 1.00 84.06 87 TRP A C 1
ATOM 669 O O . TRP A 1 87 ? -6.150 12.139 14.636 1.00 84.06 87 TRP A O 1
ATOM 679 N N . ARG A 1 88 ? -7.778 13.424 13.789 1.00 78.62 88 ARG A N 1
ATOM 680 C CA . ARG A 1 88 ? -7.103 14.709 14.012 1.00 78.62 88 ARG A CA 1
ATOM 681 C C . ARG A 1 88 ? -7.905 15.518 15.006 1.00 78.62 88 ARG A C 1
ATOM 683 O O . ARG A 1 88 ? -9.130 15.502 14.937 1.00 78.62 88 ARG A O 1
ATOM 690 N N . SER A 1 89 ? -7.217 16.267 15.861 1.00 77.88 89 SER A N 1
ATOM 691 C CA . SER A 1 89 ? -7.862 17.230 16.759 1.00 77.88 89 SER A CA 1
ATOM 692 C C . SER A 1 89 ? -8.064 18.602 16.110 1.00 77.88 89 SER A C 1
ATOM 694 O O . SER A 1 89 ? -8.942 19.350 16.534 1.00 77.88 89 SER A O 1
ATOM 696 N N . THR A 1 90 ? -7.293 18.943 15.068 1.00 70.44 90 THR A N 1
ATOM 697 C CA . THR A 1 90 ? -7.366 20.248 14.390 1.00 70.44 90 THR A CA 1
ATOM 698 C C . THR A 1 90 ? -7.102 20.162 12.871 1.00 70.44 90 THR A C 1
ATOM 700 O O . THR A 1 90 ? -5.969 19.928 12.451 1.00 70.44 90 THR A O 1
ATOM 703 N N . PRO A 1 91 ? -8.118 20.402 12.011 1.00 72.94 91 PRO A N 1
ATOM 704 C CA . PRO A 1 91 ? -9.545 20.385 12.343 1.00 72.94 91 PRO A CA 1
ATOM 705 C C . PRO A 1 91 ? -9.961 19.001 12.860 1.00 72.94 91 PRO A C 1
ATOM 707 O O . PRO A 1 91 ? -9.406 17.987 12.425 1.00 72.94 91 PRO A O 1
ATOM 710 N N . GLU A 1 92 ? -10.939 18.958 13.769 1.00 78.00 92 GLU A N 1
ATOM 711 C CA . GLU A 1 92 ? -11.447 17.683 14.274 1.00 78.00 92 GLU A CA 1
ATOM 712 C C . GLU A 1 92 ? -12.024 16.860 13.119 1.00 78.00 92 GLU A C 1
ATOM 714 O O . GLU A 1 92 ? -12.951 17.286 12.427 1.00 78.00 92 GLU A O 1
ATOM 719 N N . SER A 1 93 ? -11.422 15.704 12.854 1.00 79.12 93 SER A N 1
ATOM 720 C CA . SER A 1 93 ? -11.825 14.851 11.740 1.00 79.12 93 SER A CA 1
ATOM 721 C C . SER A 1 93 ? -11.421 13.405 11.975 1.00 79.12 93 SER A C 1
ATOM 723 O O . SER A 1 93 ? -10.339 13.127 12.487 1.00 79.12 93 SER A O 1
ATOM 725 N N . ILE A 1 94 ? -12.290 12.481 11.558 1.00 81.25 94 ILE A N 1
ATOM 726 C CA . ILE A 1 94 ? -11.983 11.053 11.476 1.00 81.25 94 ILE A CA 1
ATOM 727 C C . ILE A 1 94 ? -11.936 10.668 10.001 1.00 81.25 94 ILE A C 1
ATOM 729 O O . ILE A 1 94 ? -12.950 10.724 9.303 1.00 81.25 94 ILE A O 1
ATOM 733 N N . SER A 1 95 ? -10.757 10.273 9.534 1.00 78.81 95 SER A N 1
ATOM 734 C CA . SER A 1 95 ? -10.515 9.803 8.171 1.00 78.81 95 SER A CA 1
ATOM 735 C C . SER A 1 95 ? -10.256 8.305 8.174 1.00 78.81 95 SER A C 1
ATOM 737 O O . SER A 1 95 ? -9.725 7.754 9.135 1.00 78.81 95 SER A O 1
ATOM 739 N N . VAL A 1 96 ? -10.644 7.635 7.094 1.00 79.19 96 VAL A N 1
ATOM 740 C CA . VAL A 1 96 ? -10.423 6.199 6.923 1.00 79.19 96 VAL A CA 1
ATOM 741 C C . VAL A 1 96 ? -9.664 6.007 5.636 1.00 79.19 96 VAL A C 1
ATOM 743 O O . VAL A 1 96 ? -10.063 6.556 4.612 1.00 79.19 96 VAL A O 1
ATOM 746 N N . SER A 1 97 ? -8.585 5.239 5.709 1.00 72.75 97 SER A N 1
ATOM 747 C CA . SER A 1 97 ? -7.792 4.886 4.547 1.00 72.75 97 SER A CA 1
ATOM 748 C C . SER A 1 97 ? -7.676 3.378 4.431 1.00 72.75 97 SER A C 1
ATOM 750 O O . SER A 1 97 ? -7.411 2.693 5.419 1.00 72.75 97 SER A O 1
ATOM 752 N N . MET A 1 98 ? -7.890 2.872 3.224 1.00 78.00 98 MET A N 1
ATOM 753 C CA . MET A 1 98 ? -7.788 1.450 2.917 1.00 78.00 98 MET A CA 1
ATOM 754 C C . MET A 1 98 ? -6.436 1.170 2.263 1.00 78.00 98 MET A C 1
ATOM 756 O O . MET A 1 98 ? -5.935 1.981 1.483 1.00 78.00 98 MET A O 1
ATOM 760 N N . ASN A 1 99 ? -5.862 0.004 2.546 1.00 71.62 99 ASN A N 1
ATOM 761 C CA . ASN A 1 99 ? -4.691 -0.490 1.835 1.00 71.62 99 ASN A CA 1
ATOM 762 C C . ASN A 1 99 ? -5.125 -0.827 0.406 1.00 71.62 99 ASN A C 1
ATOM 764 O O . ASN A 1 99 ? -5.702 -1.884 0.151 1.00 71.62 99 ASN A O 1
ATOM 768 N N . SER A 1 100 ? -4.886 0.096 -0.520 1.00 71.75 100 SER A N 1
ATOM 769 C CA . SER A 1 100 ? -5.168 -0.109 -1.935 1.00 7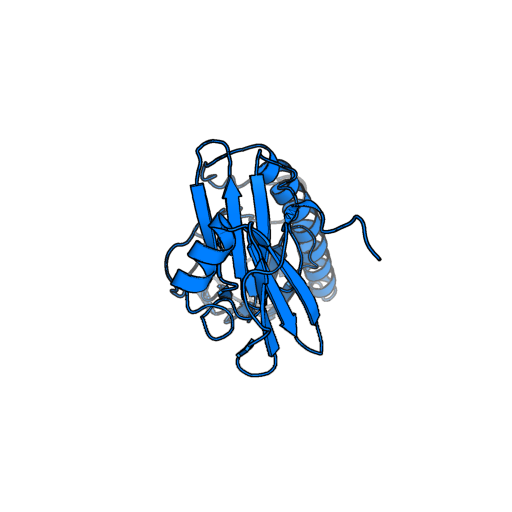1.75 100 SER A CA 1
ATOM 770 C C . SER A 1 100 ? -3.922 -0.647 -2.625 1.00 71.75 100 SER A C 1
ATOM 772 O O . SER A 1 100 ? -2.797 -0.276 -2.297 1.00 71.75 100 SER A O 1
ATOM 774 N N . VAL A 1 101 ? -4.117 -1.549 -3.580 1.00 73.25 101 VAL A N 1
ATOM 775 C CA . VAL A 1 101 ? -3.026 -2.133 -4.360 1.00 73.25 101 VAL A CA 1
ATOM 776 C C . VAL A 1 101 ? -3.072 -1.539 -5.759 1.00 73.25 101 VAL A C 1
ATOM 778 O O . VAL A 1 101 ? -4.105 -1.599 -6.427 1.00 73.25 101 VAL A O 1
ATOM 781 N N . TYR A 1 102 ? -1.959 -0.954 -6.193 1.00 76.12 102 TYR A N 1
ATOM 782 C CA . TYR A 1 102 ? -1.849 -0.266 -7.474 1.00 76.12 102 TYR A CA 1
ATOM 783 C C . TYR A 1 102 ? -0.820 -0.934 -8.381 1.00 76.12 102 TYR A C 1
ATOM 785 O O . TYR A 1 102 ? 0.199 -1.447 -7.923 1.00 76.12 102 TYR A O 1
ATOM 793 N N . ASN A 1 103 ? -1.077 -0.853 -9.684 1.00 80.50 103 ASN A N 1
ATOM 794 C CA . ASN A 1 103 ? -0.108 -1.182 -10.720 1.00 80.50 103 ASN A CA 1
ATOM 795 C C . ASN A 1 103 ? 0.333 0.115 -11.400 1.00 80.50 103 ASN A C 1
ATOM 797 O O . ASN A 1 103 ? -0.509 0.938 -11.767 1.00 80.50 103 ASN A O 1
ATOM 801 N N . PHE A 1 104 ? 1.638 0.282 -11.585 1.00 80.75 104 PHE A N 1
ATOM 802 C CA . PHE A 1 104 ? 2.220 1.419 -12.296 1.00 80.75 104 PHE A CA 1
ATOM 803 C C . PHE A 1 104 ? 2.855 0.916 -13.582 1.00 80.75 104 PHE A C 1
ATOM 805 O O . PHE A 1 104 ? 3.724 0.049 -13.529 1.00 80.75 104 PHE A O 1
ATOM 812 N N . SER A 1 105 ? 2.436 1.447 -14.729 1.00 81.69 105 SER A N 1
ATOM 813 C CA . SER A 1 105 ? 2.972 1.033 -16.022 1.00 81.69 105 SER A CA 1
ATOM 814 C C . SER A 1 105 ? 3.636 2.174 -16.784 1.00 81.69 105 SER A C 1
ATOM 816 O O . SER A 1 105 ? 3.243 3.339 -16.692 1.00 81.69 105 SER A O 1
ATOM 818 N N . ILE A 1 106 ? 4.651 1.806 -17.566 1.00 83.19 106 ILE A N 1
ATOM 819 C CA . ILE A 1 106 ? 5.145 2.609 -18.685 1.00 83.19 106 ILE A CA 1
ATOM 820 C C . ILE A 1 106 ? 4.793 1.827 -19.942 1.00 83.19 106 ILE A C 1
ATOM 822 O O . ILE A 1 106 ? 5.461 0.854 -20.291 1.00 83.19 106 ILE A O 1
ATOM 826 N N . ASP A 1 107 ? 3.728 2.220 -20.625 1.00 83.44 107 ASP A N 1
ATOM 827 C CA . ASP A 1 107 ? 3.234 1.434 -21.756 1.00 83.44 107 ASP A CA 1
ATOM 828 C C . ASP A 1 107 ? 3.920 1.841 -23.053 1.00 83.44 107 ASP A C 1
ATOM 830 O O . ASP A 1 107 ? 4.572 1.016 -23.691 1.00 83.44 107 ASP A O 1
ATOM 834 N N . GLN A 1 108 ? 3.826 3.119 -23.419 1.00 85.44 108 GLN A N 1
ATOM 835 C CA . GLN A 1 108 ? 4.310 3.635 -24.693 1.00 85.44 108 GLN A CA 1
ATOM 836 C C . GLN A 1 108 ? 5.385 4.701 -24.485 1.00 85.44 108 GLN A C 1
ATOM 838 O O . GLN A 1 108 ? 5.237 5.614 -23.677 1.00 85.44 108 GLN A O 1
ATOM 843 N N . ILE A 1 109 ? 6.461 4.597 -25.260 1.00 83.19 109 ILE A N 1
ATOM 844 C CA . ILE A 1 109 ? 7.561 5.558 -25.285 1.00 83.19 109 ILE A CA 1
ATOM 845 C C . ILE A 1 109 ? 7.699 6.068 -26.710 1.00 83.19 109 ILE A C 1
ATOM 847 O O . ILE A 1 109 ? 7.850 5.285 -27.650 1.00 83.19 109 ILE A O 1
ATOM 851 N N . GLN A 1 110 ? 7.667 7.386 -26.875 1.00 82.00 110 GLN A N 1
ATOM 852 C CA . GLN A 1 110 ? 7.932 8.021 -28.157 1.00 82.00 110 GLN A CA 1
ATOM 853 C C . GLN A 1 110 ? 9.395 8.450 -28.232 1.00 82.00 110 GLN A C 1
ATOM 855 O O . GLN A 1 110 ? 9.830 9.388 -27.564 1.00 82.00 110 GLN A O 1
ATOM 860 N N . CYS A 1 111 ? 10.166 7.781 -29.082 1.00 74.75 111 CYS A N 1
ATOM 861 C CA . CYS A 1 111 ? 11.527 8.186 -29.374 1.00 74.75 111 CYS A CA 1
ATOM 862 C C . CYS A 1 111 ? 11.526 9.260 -30.466 1.00 74.75 111 CYS A C 1
ATOM 864 O O . CYS A 1 111 ? 11.212 8.984 -31.623 1.00 74.75 111 CYS A O 1
ATOM 866 N N . MET A 1 112 ? 11.894 10.489 -30.099 1.00 74.69 112 MET A N 1
ATOM 867 C CA . MET A 1 112 ? 11.964 11.624 -31.030 1.00 74.69 112 MET A CA 1
ATOM 868 C C . MET A 1 112 ? 13.290 11.676 -31.802 1.00 74.69 112 MET A C 1
ATOM 870 O O . MET A 1 112 ? 13.348 12.211 -32.907 1.00 74.69 112 MET A O 1
ATOM 874 N N . SER A 1 113 ? 14.362 11.137 -31.218 1.00 70.31 113 SER A N 1
ATOM 875 C CA . SER A 1 113 ? 15.705 11.089 -31.801 1.00 70.31 113 SER A CA 1
ATOM 876 C C . SER A 1 113 ? 16.545 10.017 -31.111 1.00 70.31 113 SER A C 1
ATOM 878 O O . SER A 1 113 ? 16.483 9.883 -29.891 1.00 70.31 113 SER A O 1
ATOM 880 N N . THR A 1 114 ? 17.369 9.306 -31.878 1.00 66.12 114 THR A N 1
ATOM 881 C CA . THR A 1 114 ? 18.230 8.212 -31.399 1.00 66.12 114 THR A CA 1
ATOM 882 C C . THR A 1 114 ? 19.690 8.536 -31.691 1.00 66.12 114 THR A C 1
ATOM 884 O O . THR A 1 114 ? 19.980 9.043 -32.778 1.00 66.12 114 THR A O 1
ATOM 887 N N . ARG A 1 115 ? 20.610 8.196 -30.780 1.00 66.81 115 ARG A N 1
ATOM 888 C CA . ARG A 1 115 ? 22.056 8.315 -31.031 1.00 66.81 115 ARG A CA 1
ATOM 889 C C . ARG A 1 115 ? 22.512 7.319 -32.100 1.00 66.81 115 ARG A C 1
ATOM 891 O O . ARG A 1 115 ? 23.220 7.704 -33.025 1.00 66.81 115 ARG A O 1
ATOM 898 N N . SER A 1 116 ? 22.053 6.073 -31.998 1.00 66.06 116 SER A N 1
ATOM 899 C CA . SER A 1 116 ? 22.234 5.027 -33.005 1.00 66.06 116 SER A CA 1
ATOM 900 C C . SER A 1 116 ? 20.958 4.200 -33.144 1.00 66.06 116 SER A C 1
ATOM 902 O O . SER A 1 116 ? 20.195 4.068 -32.192 1.00 66.06 116 SER A O 1
ATOM 904 N N . ARG A 1 117 ? 20.706 3.670 -34.346 1.00 62.56 117 ARG A N 1
ATOM 905 C CA . ARG A 1 117 ? 19.496 2.888 -34.671 1.00 62.56 117 ARG A CA 1
ATOM 906 C C . ARG A 1 117 ? 19.720 1.373 -34.704 1.00 62.56 117 ARG A C 1
ATOM 908 O O . ARG A 1 117 ? 18.757 0.645 -34.902 1.00 62.56 117 ARG A O 1
ATOM 915 N N . VAL A 1 118 ? 20.973 0.924 -34.621 1.00 64.06 118 VAL A N 1
ATOM 916 C CA . VAL A 1 118 ? 21.388 -0.463 -34.928 1.00 64.06 118 VAL A CA 1
ATOM 917 C C . VAL A 1 118 ? 22.562 -0.959 -34.068 1.00 64.06 118 VAL A C 1
ATOM 919 O O . VAL A 1 118 ? 23.169 -1.977 -34.385 1.00 64.06 118 VAL A O 1
ATOM 922 N N . SER A 1 119 ? 22.967 -0.198 -33.049 1.00 71.69 119 SER A N 1
ATOM 923 C CA . SER A 1 119 ? 24.090 -0.564 -32.169 1.00 71.69 119 SER A CA 1
ATOM 924 C C . SER A 1 119 ? 23.854 -0.241 -30.699 1.00 71.69 119 SER A C 1
ATOM 926 O O . SER A 1 119 ? 24.709 -0.546 -29.870 1.00 71.69 119 SER A O 1
ATOM 928 N N . ASP A 1 120 ? 22.745 0.430 -30.390 1.00 77.81 120 ASP A N 1
ATOM 929 C CA . ASP A 1 120 ? 22.505 1.018 -29.081 1.00 77.81 120 ASP A CA 1
ATOM 930 C C . ASP A 1 120 ? 21.167 0.492 -28.580 1.00 77.81 120 ASP A C 1
ATOM 932 O O . ASP A 1 120 ? 20.104 0.773 -29.140 1.00 77.81 120 ASP A O 1
ATOM 936 N N . THR A 1 121 ? 21.228 -0.226 -27.467 1.00 82.62 121 THR A N 1
ATOM 937 C CA . THR A 1 121 ? 20.053 -0.772 -26.807 1.00 82.62 121 THR A CA 1
ATOM 938 C C . THR A 1 121 ? 19.338 0.328 -26.039 1.00 82.62 121 THR A C 1
ATOM 940 O O . THR A 1 121 ? 19.949 1.110 -25.306 1.00 82.62 121 THR A O 1
ATOM 943 N N . LEU A 1 122 ? 18.021 0.401 -26.207 1.00 84.31 122 LEU A N 1
ATOM 944 C CA . LEU A 1 122 ? 17.154 1.228 -25.386 1.00 84.31 122 LEU A CA 1
ATOM 945 C C . LEU A 1 122 ? 16.811 0.482 -24.090 1.00 84.31 122 LEU A C 1
ATOM 947 O O . LEU A 1 122 ? 16.229 -0.598 -24.112 1.00 84.31 122 LEU A O 1
ATOM 951 N N . PHE A 1 123 ? 17.151 1.085 -22.962 1.00 85.31 123 PHE A N 1
ATOM 952 C CA . PHE A 1 123 ? 16.832 0.641 -21.617 1.00 85.31 123 PHE A CA 1
ATOM 953 C C . PHE A 1 123 ? 15.777 1.563 -21.022 1.00 85.31 123 PHE A C 1
ATOM 955 O O . PHE A 1 123 ? 15.850 2.786 -21.169 1.00 85.31 123 PHE A O 1
ATOM 962 N N . VAL A 1 124 ? 14.817 0.976 -20.321 1.00 86.75 124 VAL A N 1
ATOM 963 C CA . VAL A 1 124 ? 13.804 1.699 -19.556 1.00 86.75 124 VAL A CA 1
ATOM 964 C C . VAL A 1 124 ? 13.824 1.134 -18.151 1.00 86.75 124 VAL A C 1
ATOM 966 O O . VAL A 1 124 ? 13.581 -0.054 -17.968 1.00 86.75 124 VAL A O 1
ATOM 969 N N . THR A 1 125 ? 14.113 1.977 -17.174 1.00 88.50 125 THR A N 1
ATOM 970 C CA . THR A 1 125 ? 14.060 1.642 -15.754 1.00 88.50 125 THR A CA 1
ATOM 971 C C . THR A 1 125 ? 12.921 2.422 -15.127 1.00 88.50 125 THR A C 1
ATOM 973 O O . THR A 1 125 ? 12.821 3.627 -15.334 1.00 88.50 125 THR A O 1
ATOM 976 N N . ALA A 1 126 ? 12.071 1.759 -14.356 1.00 88.38 126 ALA A N 1
ATOM 977 C CA . ALA A 1 126 ? 11.083 2.389 -13.495 1.00 88.38 126 ALA A CA 1
ATOM 978 C C . ALA A 1 126 ? 11.303 1.906 -12.065 1.00 88.38 126 ALA A C 1
ATOM 980 O O . ALA A 1 126 ? 11.576 0.729 -11.834 1.00 88.38 126 ALA A O 1
ATOM 981 N N . SER A 1 127 ? 11.191 2.813 -11.110 1.00 87.75 127 SER A N 1
ATOM 982 C CA . SER A 1 127 ? 11.336 2.532 -9.694 1.00 87.75 127 SER A CA 1
ATOM 983 C C . SER A 1 127 ? 10.271 3.280 -8.909 1.00 87.75 127 SER A C 1
ATOM 985 O O . SER A 1 127 ? 9.946 4.427 -9.217 1.00 87.75 127 SER A O 1
ATOM 987 N N . ILE A 1 128 ? 9.698 2.622 -7.910 1.00 83.06 128 ILE A N 1
ATOM 988 C CA . ILE A 1 128 ? 8.708 3.211 -7.018 1.00 83.06 128 ILE A CA 1
ATOM 989 C C . ILE A 1 128 ? 9.054 2.894 -5.574 1.00 83.06 128 ILE A C 1
ATOM 991 O O . ILE A 1 128 ? 9.321 1.746 -5.235 1.00 83.06 128 ILE A O 1
ATOM 995 N N . SER A 1 129 ? 9.048 3.906 -4.714 1.00 80.25 129 SER A N 1
ATOM 996 C CA . SER A 1 129 ? 9.256 3.737 -3.276 1.00 80.25 129 SER A CA 1
ATOM 997 C C . SER A 1 129 ? 8.238 4.562 -2.507 1.00 80.25 129 SER A C 1
ATOM 999 O O . SER A 1 129 ? 7.791 5.620 -2.951 1.00 80.25 129 SER A O 1
ATOM 1001 N N . ILE A 1 130 ? 7.869 4.045 -1.345 1.00 72.88 130 ILE A N 1
ATOM 1002 C CA . ILE A 1 130 ? 7.057 4.721 -0.340 1.00 72.88 130 ILE A CA 1
ATOM 1003 C C . ILE A 1 130 ? 8.000 5.039 0.814 1.00 72.88 130 ILE A C 1
ATOM 1005 O O . ILE A 1 130 ? 8.927 4.274 1.087 1.00 72.88 130 ILE A O 1
ATOM 1009 N N . PHE A 1 131 ? 7.776 6.160 1.495 1.00 66.50 131 PHE A N 1
ATOM 1010 C CA . PHE A 1 131 ? 8.599 6.530 2.642 1.00 66.50 131 PHE A CA 1
ATOM 1011 C C . PHE A 1 131 ? 8.736 5.371 3.646 1.00 66.50 131 PHE A C 1
ATOM 1013 O O . PHE A 1 131 ? 7.741 4.778 4.066 1.00 66.50 131 PHE A O 1
ATOM 1020 N N . GLY A 1 132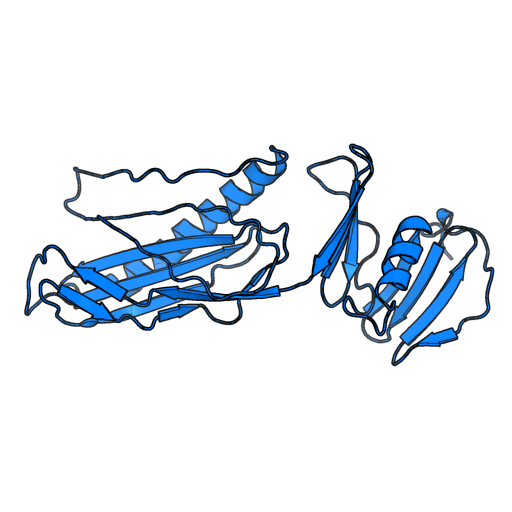 ? 9.979 5.052 4.018 1.00 62.91 132 GLY A N 1
ATOM 1021 C CA . GLY A 1 132 ? 10.293 3.966 4.950 1.00 62.91 132 GLY A CA 1
ATOM 1022 C C . GLY A 1 132 ? 10.212 2.550 4.362 1.00 62.91 132 GLY A C 1
ATOM 1023 O O . GLY A 1 132 ? 10.271 1.593 5.131 1.00 62.91 132 GLY A O 1
ATOM 1024 N N . ARG A 1 133 ? 10.073 2.393 3.036 1.00 73.25 133 ARG A N 1
ATOM 1025 C CA . ARG A 1 133 ? 10.053 1.089 2.352 1.00 73.25 133 ARG A CA 1
ATOM 1026 C C . ARG A 1 133 ? 11.074 1.030 1.220 1.00 73.25 133 ARG A C 1
ATOM 1028 O O . ARG A 1 133 ? 11.317 2.024 0.533 1.00 73.25 133 ARG A O 1
ATOM 1035 N N . ASP A 1 134 ? 11.611 -0.163 0.991 1.00 80.06 134 ASP A N 1
ATOM 1036 C CA . ASP A 1 134 ? 12.525 -0.406 -0.121 1.00 80.06 134 ASP A CA 1
ATOM 1037 C C . ASP A 1 134 ? 11.841 -0.141 -1.478 1.00 80.06 134 ASP A C 1
ATOM 1039 O O . ASP A 1 134 ? 10.648 -0.434 -1.635 1.00 80.06 134 ASP A O 1
ATOM 1043 N N . PRO A 1 135 ? 12.561 0.418 -2.469 1.00 84.50 135 PRO A N 1
ATOM 1044 C CA . PRO A 1 135 ? 12.025 0.609 -3.806 1.00 84.50 135 PRO A CA 1
ATOM 1045 C C . PRO A 1 135 ? 11.717 -0.718 -4.503 1.00 84.50 135 PRO A C 1
ATOM 1047 O O . PRO A 1 135 ? 12.508 -1.658 -4.474 1.00 84.50 135 PRO A O 1
ATOM 1050 N N . ALA A 1 136 ? 10.620 -0.759 -5.250 1.00 86.50 136 ALA A N 1
ATOM 1051 C CA . ALA A 1 136 ? 10.434 -1.741 -6.307 1.00 86.50 136 ALA A CA 1
ATOM 1052 C C . ALA A 1 136 ? 10.992 -1.155 -7.609 1.00 86.50 136 ALA A C 1
ATOM 1054 O O . ALA A 1 136 ? 10.501 -0.130 -8.076 1.00 86.50 136 ALA A O 1
ATOM 1055 N N . THR A 1 137 ? 12.008 -1.794 -8.193 1.00 88.88 137 THR A N 1
ATOM 1056 C CA . THR A 1 137 ? 12.665 -1.344 -9.430 1.00 88.88 137 THR A CA 1
ATOM 1057 C C . THR A 1 137 ? 12.575 -2.421 -10.502 1.00 88.88 137 THR A C 1
ATOM 1059 O O . THR A 1 137 ? 12.899 -3.580 -10.253 1.00 88.88 137 THR A O 1
ATOM 1062 N N . VAL A 1 138 ? 12.179 -2.031 -11.710 1.00 88.94 138 VAL A N 1
ATOM 1063 C CA . VAL A 1 138 ? 12.158 -2.884 -12.900 1.00 88.94 138 VAL A CA 1
ATOM 1064 C C . VAL A 1 138 ? 12.938 -2.187 -14.003 1.00 88.94 138 VAL A C 1
ATOM 1066 O O . VAL A 1 138 ? 12.747 -0.998 -14.246 1.00 88.94 138 VAL A O 1
ATOM 1069 N N . THR A 1 139 ? 13.792 -2.938 -14.695 1.00 90.19 139 THR A N 1
ATOM 1070 C CA . THR A 1 139 ? 14.464 -2.474 -15.909 1.00 90.19 139 THR A CA 1
ATOM 1071 C C . THR A 1 139 ? 14.172 -3.415 -17.053 1.00 90.19 139 THR A C 1
ATOM 1073 O O . THR A 1 139 ? 14.279 -4.636 -16.924 1.00 90.19 139 THR A O 1
ATOM 1076 N N . LYS A 1 140 ? 13.838 -2.833 -18.200 1.00 89.12 140 LYS A N 1
ATOM 1077 C CA . LYS A 1 140 ? 13.585 -3.558 -19.430 1.00 89.12 140 LYS A CA 1
ATOM 1078 C C . LYS A 1 140 ? 14.514 -3.099 -20.538 1.00 89.12 140 LYS A C 1
ATOM 1080 O O . LYS A 1 140 ? 14.716 -1.907 -20.759 1.00 89.12 140 LYS A O 1
ATOM 1085 N N . GLU A 1 141 ? 15.043 -4.083 -21.247 1.00 90.06 141 GLU A N 1
ATOM 1086 C CA . GLU A 1 141 ? 15.792 -3.908 -22.482 1.00 90.06 141 GLU A CA 1
ATOM 1087 C C . GLU A 1 141 ? 14.796 -3.978 -23.636 1.00 90.06 141 GLU A C 1
ATOM 1089 O O . GLU A 1 141 ? 14.105 -4.984 -23.806 1.00 90.06 141 GLU A O 1
ATOM 1094 N N . LEU A 1 142 ? 14.684 -2.897 -24.399 1.00 86.94 142 LEU A N 1
ATOM 1095 C CA . LEU A 1 142 ? 13.832 -2.827 -25.585 1.00 86.94 142 LEU A CA 1
ATOM 1096 C C . LEU A 1 142 ? 14.622 -3.094 -26.874 1.00 86.94 142 LEU A C 1
ATOM 1098 O O . LEU A 1 142 ? 14.032 -3.217 -27.940 1.00 86.94 142 LEU A O 1
ATOM 1102 N N . GLY A 1 143 ? 15.944 -3.246 -26.774 1.00 85.06 143 GLY A N 1
ATOM 1103 C CA . GLY A 1 143 ? 16.815 -3.496 -27.919 1.00 85.06 143 GLY A CA 1
ATOM 1104 C C . GLY A 1 143 ? 17.041 -2.250 -28.770 1.00 85.06 143 GLY A C 1
ATOM 1105 O O . GLY A 1 143 ? 16.807 -1.119 -28.330 1.00 85.06 143 GLY A O 1
ATOM 1106 N N . ASP A 1 144 ? 17.529 -2.474 -29.987 1.00 83.12 144 ASP A N 1
ATOM 1107 C CA . ASP A 1 144 ? 17.738 -1.415 -30.968 1.00 83.12 144 ASP A CA 1
ATOM 1108 C C . ASP A 1 144 ? 16.399 -0.814 -31.403 1.00 83.12 144 ASP A C 1
ATOM 1110 O O .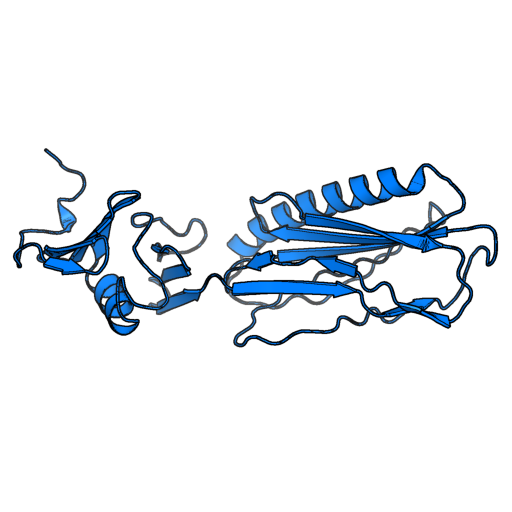 ASP A 1 144 ? 15.475 -1.517 -31.819 1.00 83.12 144 ASP A O 1
ATOM 1114 N N . HIS A 1 145 ? 16.305 0.512 -31.347 1.00 75.19 145 HIS A N 1
ATOM 1115 C CA . HIS A 1 145 ? 15.098 1.234 -31.718 1.00 75.19 145 HIS A CA 1
ATOM 1116 C C . HIS A 1 145 ? 15.406 2.441 -32.599 1.00 75.19 145 HIS A C 1
ATOM 1118 O O . HIS A 1 145 ? 16.386 3.156 -32.406 1.00 75.19 145 HIS A O 1
ATOM 1124 N N . GLY A 1 146 ? 14.529 2.673 -33.578 1.00 72.94 146 GLY A N 1
ATOM 1125 C CA . GLY A 1 146 ? 14.509 3.887 -34.386 1.00 72.94 146 GLY A CA 1
ATOM 1126 C C . GLY A 1 146 ? 13.651 4.995 -33.772 1.00 72.94 146 GLY A C 1
ATOM 1127 O O . GLY A 1 146 ? 13.086 4.861 -32.690 1.00 72.94 146 GLY A O 1
ATOM 1128 N N . VAL A 1 147 ? 13.519 6.095 -34.515 1.00 78.50 147 VAL A N 1
ATOM 1129 C CA . VAL A 1 147 ? 12.551 7.157 -34.203 1.00 78.50 147 VAL A CA 1
ATOM 1130 C C . VAL A 1 147 ? 11.138 6.599 -34.379 1.00 78.50 147 VAL A C 1
ATOM 1132 O O . VAL A 1 147 ? 10.855 5.969 -35.398 1.00 78.50 147 VAL A O 1
ATOM 1135 N N . GLY A 1 148 ? 10.256 6.839 -33.411 1.00 77.88 148 GLY A N 1
ATOM 1136 C CA . GLY A 1 148 ? 8.884 6.331 -33.418 1.00 77.88 148 GLY A CA 1
ATOM 1137 C C . GLY A 1 148 ? 8.420 5.835 -32.053 1.00 77.88 148 GLY A C 1
ATOM 1138 O O . GLY A 1 148 ? 9.069 6.069 -31.034 1.00 77.88 148 GLY A O 1
ATOM 1139 N N . PHE A 1 149 ? 7.272 5.165 -32.035 1.00 81.88 149 PHE A N 1
ATOM 1140 C CA . PHE A 1 149 ? 6.722 4.577 -30.818 1.00 81.88 149 PHE A CA 1
ATOM 1141 C C . PHE A 1 149 ? 7.316 3.195 -30.559 1.00 81.88 149 PHE A C 1
ATOM 1143 O O . PHE A 1 149 ? 7.416 2.370 -31.467 1.00 81.88 149 PHE A O 1
ATOM 1150 N N . THR A 1 150 ? 7.647 2.934 -29.301 1.00 83.88 150 THR A N 1
ATOM 1151 C CA . THR A 1 150 ? 7.930 1.596 -28.787 1.00 83.88 150 THR A CA 1
ATOM 1152 C C . THR A 1 150 ? 7.058 1.314 -27.571 1.00 83.88 150 THR A C 1
ATOM 1154 O O . THR A 1 150 ? 6.662 2.236 -26.855 1.00 83.88 150 THR A O 1
ATOM 1157 N N . TYR A 1 151 ? 6.742 0.040 -27.357 1.00 85.88 151 TYR A N 1
ATOM 1158 C CA . TYR A 1 151 ? 5.930 -0.407 -26.236 1.00 85.88 151 TYR A CA 1
ATOM 1159 C C . TYR A 1 151 ? 6.817 -1.109 -25.228 1.00 85.88 151 TYR A C 1
ATOM 1161 O O . TYR A 1 151 ? 7.383 -2.168 -25.504 1.00 85.88 151 TYR A O 1
ATOM 1169 N N . SER A 1 152 ? 6.934 -0.512 -24.048 1.00 83.75 152 SER A N 1
ATOM 1170 C CA . SER A 1 152 ? 7.733 -1.096 -22.987 1.00 83.75 152 SER A CA 1
ATOM 1171 C C . SER A 1 152 ? 6.966 -2.216 -22.285 1.00 83.75 152 SER A C 1
ATOM 1173 O O . SER A 1 152 ? 7.585 -3.200 -21.895 1.00 83.75 152 SER A O 1
ATOM 1175 N N . ASN A 1 153 ? 5.629 -2.151 -22.195 1.00 83.12 153 ASN A N 1
ATOM 1176 C CA . ASN A 1 153 ? 4.801 -3.115 -21.444 1.00 83.12 153 ASN A CA 1
ATOM 1177 C C . ASN A 1 153 ? 5.395 -3.420 -20.055 1.00 83.12 153 ASN A C 1
ATOM 1179 O O . ASN A 1 153 ? 5.415 -4.571 -19.614 1.00 83.12 153 ASN A O 1
ATOM 1183 N N . MET A 1 154 ? 6.017 -2.420 -19.434 1.00 85.56 154 MET A N 1
ATOM 1184 C CA . MET A 1 154 ? 6.652 -2.555 -18.136 1.00 85.56 154 MET A CA 1
ATOM 1185 C C . MET A 1 154 ? 5.625 -2.202 -17.082 1.00 85.56 154 MET A C 1
ATOM 1187 O O . MET A 1 154 ? 4.997 -1.147 -17.171 1.00 85.56 154 MET A O 1
ATOM 1191 N N . VAL A 1 155 ? 5.495 -3.070 -16.086 1.00 83.44 155 VAL A N 1
ATOM 1192 C CA . VAL A 1 155 ? 4.554 -2.891 -14.989 1.00 83.44 155 VAL A CA 1
ATOM 1193 C C . VAL A 1 155 ? 5.272 -3.164 -13.673 1.00 83.44 155 VAL A C 1
ATOM 1195 O O . VAL A 1 155 ? 5.926 -4.191 -13.505 1.00 83.44 155 VAL A O 1
ATOM 1198 N N . LEU A 1 156 ? 5.153 -2.219 -12.749 1.00 84.75 156 LEU A N 1
ATOM 1199 C CA . LEU A 1 156 ? 5.405 -2.397 -11.327 1.00 84.75 156 LEU A CA 1
ATOM 1200 C C . LEU A 1 156 ? 4.076 -2.797 -10.701 1.00 84.75 156 LEU A C 1
ATOM 1202 O O . LEU A 1 156 ? 3.180 -1.968 -10.526 1.00 84.75 156 LEU A O 1
ATOM 1206 N N . GLU A 1 157 ? 3.927 -4.094 -10.467 1.00 83.38 157 GLU A N 1
ATOM 1207 C CA . GLU A 1 157 ? 2.678 -4.687 -10.011 1.00 83.38 157 GLU A CA 1
ATOM 1208 C C . GLU A 1 157 ? 2.589 -4.736 -8.491 1.00 83.38 157 GLU A C 1
ATOM 1210 O O . GLU A 1 157 ? 3.593 -4.843 -7.787 1.00 83.38 157 GLU A O 1
ATOM 1215 N N . ASN A 1 158 ? 1.353 -4.751 -8.003 1.00 79.25 158 ASN A N 1
ATOM 1216 C CA . ASN A 1 158 ? 1.019 -5.034 -6.616 1.00 79.25 158 ASN A CA 1
ATOM 1217 C C . ASN A 1 158 ? 1.668 -4.082 -5.602 1.00 79.25 158 ASN A C 1
ATOM 1219 O O . ASN A 1 158 ? 2.121 -4.523 -4.548 1.00 79.25 158 ASN A O 1
ATOM 1223 N N . ILE A 1 159 ? 1.700 -2.779 -5.894 1.00 77.88 159 ILE A N 1
ATOM 1224 C CA . ILE A 1 159 ? 2.262 -1.768 -4.993 1.00 77.88 159 ILE A CA 1
ATOM 1225 C C . ILE A 1 159 ? 1.209 -1.375 -3.944 1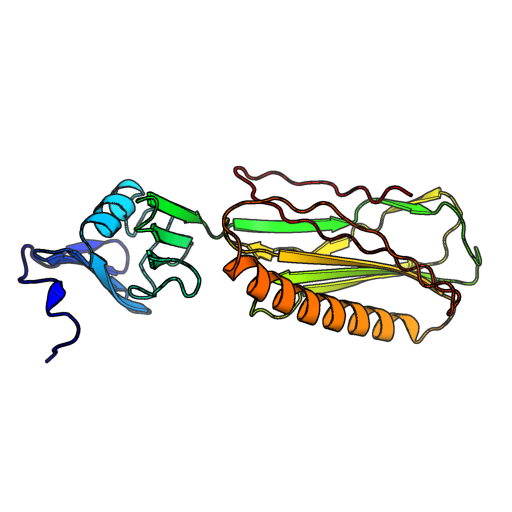.00 77.88 159 ILE A C 1
ATOM 1227 O O . ILE A 1 159 ? 0.223 -0.720 -4.300 1.00 77.88 159 ILE A O 1
ATOM 1231 N N . PRO A 1 160 ? 1.381 -1.746 -2.659 1.00 71.94 160 PRO A N 1
ATOM 1232 C CA . PRO A 1 160 ? 0.430 -1.392 -1.616 1.00 71.94 160 PRO A CA 1
ATOM 1233 C C . PRO A 1 160 ? 0.627 0.070 -1.211 1.00 71.94 160 PRO A C 1
ATOM 1235 O O . PRO A 1 160 ? 1.670 0.428 -0.662 1.00 71.94 160 PRO A O 1
ATOM 1238 N N . LEU A 1 161 ? -0.379 0.906 -1.452 1.00 70.88 161 LEU A N 1
ATOM 1239 C CA . LEU A 1 161 ? -0.365 2.330 -1.137 1.00 70.88 161 LEU A CA 1
ATOM 1240 C C . LEU A 1 161 ? -1.651 2.711 -0.398 1.00 70.88 161 LEU A C 1
ATOM 1242 O O . LEU A 1 161 ? -2.753 2.539 -0.923 1.00 70.88 161 LEU A O 1
ATOM 1246 N N . ALA A 1 162 ? -1.511 3.240 0.816 1.00 64.75 162 ALA A N 1
ATOM 1247 C CA . ALA A 1 162 ? -2.630 3.861 1.520 1.00 64.75 162 ALA A CA 1
ATOM 1248 C C . ALA A 1 162 ? -2.900 5.279 0.977 1.00 64.75 162 ALA A C 1
ATOM 1250 O O . ALA A 1 162 ? -1.997 5.940 0.472 1.00 64.75 162 ALA A O 1
ATOM 1251 N N . ASP A 1 163 ? -4.123 5.788 1.133 1.00 57.31 163 ASP A N 1
ATOM 1252 C CA . ASP A 1 163 ? -4.585 7.066 0.543 1.00 57.31 163 ASP A CA 1
ATOM 1253 C C . ASP A 1 163 ? -3.795 8.303 1.008 1.00 57.31 163 ASP A C 1
ATOM 1255 O O . ASP A 1 163 ? -3.819 9.351 0.362 1.00 57.31 163 ASP A O 1
ATOM 1259 N N . GLU A 1 164 ? -3.103 8.193 2.142 1.00 58.75 164 GLU A N 1
ATOM 1260 C CA . GLU A 1 164 ? -2.274 9.258 2.717 1.00 58.75 164 GLU A CA 1
ATOM 1261 C C . GLU A 1 164 ? -0.769 9.003 2.559 1.00 58.75 164 GLU A C 1
ATOM 1263 O O . GLU A 1 164 ? 0.040 9.833 2.975 1.00 58.75 164 GLU A O 1
ATOM 1268 N N . GLU A 1 165 ? -0.377 7.856 2.003 1.00 62.38 165 GLU A N 1
ATOM 1269 C CA . GLU A 1 165 ? 1.022 7.568 1.712 1.00 62.38 165 GLU A CA 1
ATOM 1270 C C . GLU A 1 165 ? 1.425 8.219 0.392 1.00 62.38 165 GLU A C 1
ATOM 1272 O O . GLU A 1 165 ? 0.694 8.208 -0.598 1.00 62.38 165 GLU A O 1
ATOM 1277 N N . ILE A 1 166 ? 2.625 8.794 0.372 1.00 66.12 166 ILE A N 1
ATOM 1278 C CA . ILE A 1 166 ? 3.204 9.333 -0.852 1.00 66.12 166 ILE A CA 1
ATOM 1279 C C . ILE A 1 166 ? 4.151 8.284 -1.411 1.00 66.12 166 ILE A C 1
ATOM 1281 O O . ILE A 1 166 ? 5.156 7.942 -0.788 1.00 66.12 166 ILE A O 1
ATOM 1285 N N . ALA A 1 167 ? 3.816 7.798 -2.602 1.00 70.69 167 ALA A N 1
ATOM 1286 C CA . ALA A 1 167 ? 4.745 7.066 -3.438 1.00 70.69 167 ALA A CA 1
ATOM 1287 C C . ALA A 1 167 ? 5.530 8.044 -4.313 1.00 70.69 167 ALA A C 1
ATOM 1289 O O . ALA A 1 167 ? 4.953 8.932 -4.945 1.00 70.69 167 ALA A O 1
ATOM 1290 N N . LEU A 1 168 ? 6.841 7.848 -4.382 1.00 74.94 168 LEU A N 1
ATOM 1291 C CA . LEU A 1 168 ? 7.681 8.454 -5.396 1.00 74.94 168 LEU A CA 1
ATOM 1292 C C . LEU A 1 168 ? 7.888 7.447 -6.521 1.00 74.94 168 LEU A C 1
ATOM 1294 O O . LEU A 1 168 ? 8.482 6.396 -6.302 1.00 74.94 168 LEU A O 1
ATOM 1298 N N . PHE A 1 169 ? 7.432 7.802 -7.718 1.00 79.25 169 PHE A N 1
ATOM 1299 C CA . PHE A 1 169 ? 7.685 7.062 -8.946 1.00 79.25 169 PHE A CA 1
ATOM 1300 C C . PHE A 1 169 ? 8.759 7.785 -9.762 1.00 79.25 169 PHE A C 1
ATOM 1302 O O . PHE A 1 169 ? 8.578 8.942 -10.140 1.00 79.25 169 PHE A O 1
ATOM 1309 N N . VAL A 1 170 ? 9.872 7.109 -10.028 1.00 81.88 170 VAL A N 1
ATOM 1310 C CA . VAL A 1 170 ? 10.989 7.604 -10.837 1.00 81.88 170 VAL A CA 1
ATOM 1311 C C . VAL A 1 170 ? 11.161 6.677 -12.027 1.00 81.88 170 VAL A C 1
ATOM 1313 O O . VAL A 1 170 ? 11.130 5.459 -11.885 1.00 81.88 170 VAL A O 1
ATOM 1316 N N . TYR A 1 171 ? 11.397 7.237 -13.205 1.00 82.75 171 TYR A N 1
ATOM 1317 C CA . TYR A 1 171 ? 11.759 6.449 -14.373 1.00 82.75 171 TYR A CA 1
ATOM 1318 C C . TYR A 1 171 ? 12.952 7.055 -15.096 1.00 82.75 171 TYR A C 1
ATOM 1320 O O . TYR A 1 171 ? 13.251 8.239 -14.960 1.00 82.75 171 TYR A O 1
ATOM 1328 N N . MET A 1 172 ? 13.638 6.223 -15.869 1.00 83.50 172 MET A N 1
ATOM 1329 C CA . MET A 1 172 ? 14.815 6.592 -16.632 1.00 83.50 172 MET A CA 1
ATOM 1330 C C . MET A 1 172 ? 14.835 5.830 -17.951 1.00 83.50 172 MET A C 1
ATOM 1332 O O . MET A 1 172 ? 14.600 4.626 -17.988 1.00 83.50 172 MET A O 1
ATOM 1336 N N . ILE A 1 173 ? 15.115 6.541 -19.041 1.00 82.00 173 ILE A N 1
ATOM 1337 C CA . ILE A 1 173 ? 15.171 5.980 -20.392 1.00 82.00 173 ILE A CA 1
ATOM 1338 C C . ILE A 1 173 ? 16.553 6.282 -20.958 1.00 82.00 173 ILE A C 1
ATOM 1340 O O . ILE A 1 173 ? 16.942 7.445 -21.034 1.00 82.00 173 ILE A O 1
ATOM 1344 N N . MET A 1 174 ? 17.297 5.250 -21.353 1.00 79.31 174 MET A N 1
ATOM 1345 C CA . MET A 1 174 ? 18.668 5.389 -21.844 1.00 79.31 174 MET A CA 1
ATOM 1346 C C . MET A 1 174 ? 18.890 4.588 -23.115 1.00 79.31 174 MET A C 1
ATOM 1348 O O . MET A 1 174 ? 18.542 3.421 -23.178 1.00 79.31 174 MET A O 1
ATOM 1352 N N . ASN A 1 175 ? 19.519 5.190 -24.119 1.00 80.50 175 ASN A N 1
ATOM 1353 C CA . ASN A 1 175 ? 19.979 4.489 -25.314 1.00 80.50 175 ASN A CA 1
ATOM 1354 C C . ASN A 1 175 ? 21.506 4.352 -25.235 1.00 80.50 175 ASN A C 1
ATOM 1356 O O . ASN A 1 175 ? 22.203 5.367 -25.161 1.00 80.50 175 ASN A O 1
ATOM 1360 N N . SER A 1 176 ? 22.019 3.122 -25.165 1.00 79.94 176 SER A N 1
ATOM 1361 C CA . SER A 1 176 ? 23.450 2.864 -24.981 1.00 79.94 176 SER A CA 1
ATOM 1362 C C . SER A 1 176 ? 23.916 1.557 -25.621 1.00 79.94 176 SER A C 1
ATOM 1364 O O . SER A 1 176 ? 23.210 0.553 -25.579 1.00 79.94 176 SER A O 1
ATOM 1366 N N . GLY A 1 177 ? 25.141 1.561 -26.151 1.00 78.25 177 GLY A N 1
ATOM 1367 C CA . GLY A 1 177 ? 25.859 0.365 -26.607 1.00 78.25 177 GLY A CA 1
ATOM 1368 C C . GLY A 1 177 ? 26.764 -0.290 -25.546 1.00 78.25 177 GLY A C 1
ATOM 1369 O O . GLY A 1 177 ? 27.438 -1.269 -25.848 1.00 78.25 177 GLY A O 1
ATOM 1370 N N . ASP A 1 178 ? 26.830 0.242 -24.317 1.00 80.88 178 ASP A N 1
ATOM 1371 C CA . ASP A 1 178 ? 27.620 -0.348 -23.217 1.00 80.88 178 ASP A CA 1
ATOM 1372 C C . ASP A 1 178 ? 26.816 -1.445 -22.490 1.00 80.88 178 ASP A C 1
ATOM 1374 O O . ASP A 1 178 ? 25.773 -1.179 -21.889 1.00 80.88 178 ASP A O 1
ATOM 1378 N N . SER A 1 179 ? 27.336 -2.679 -22.495 1.00 74.75 179 SER A N 1
ATOM 1379 C CA . SER A 1 179 ? 26.729 -3.856 -21.854 1.00 74.75 179 SER A CA 1
ATOM 1380 C C . SER A 1 179 ? 26.595 -3.741 -20.330 1.00 74.75 179 SER A C 1
ATOM 1382 O O . SER A 1 179 ? 25.796 -4.452 -19.726 1.00 74.75 179 SER A O 1
ATOM 1384 N N . GLY A 1 180 ? 27.368 -2.862 -19.688 1.00 80.00 180 GLY A N 1
ATOM 1385 C CA . GLY A 1 180 ? 27.290 -2.590 -18.253 1.00 80.00 180 GLY A CA 1
ATOM 1386 C C . GLY A 1 180 ? 26.243 -1.543 -17.869 1.00 80.00 180 GLY A C 1
ATOM 1387 O O . GLY A 1 180 ? 26.121 -1.222 -16.688 1.00 80.00 180 GLY A O 1
ATOM 1388 N N . VAL A 1 181 ? 25.508 -0.967 -18.827 1.00 82.19 181 VAL A N 1
ATOM 1389 C CA . VAL A 1 181 ? 24.547 0.108 -18.531 1.00 82.19 181 VAL A CA 1
ATOM 1390 C C . VAL A 1 181 ? 23.363 -0.384 -17.722 1.00 82.19 181 VAL A C 1
ATOM 1392 O O . VAL A 1 181 ? 22.959 0.329 -16.812 1.00 82.19 181 VAL A O 1
ATOM 1395 N N . LYS A 1 182 ? 22.866 -1.602 -17.956 1.00 81.56 182 LYS A N 1
ATOM 1396 C CA . LYS A 1 182 ? 21.705 -2.145 -17.236 1.00 81.56 182 LYS A CA 1
ATOM 1397 C C . LYS A 1 182 ? 21.852 -2.085 -15.712 1.00 81.56 182 LYS A C 1
ATOM 1399 O O . LYS A 1 182 ? 21.028 -1.482 -15.034 1.00 81.56 182 LYS A O 1
ATOM 1404 N N . SER A 1 183 ? 22.919 -2.672 -15.174 1.00 83.31 183 SER A N 1
ATOM 1405 C CA . SER A 1 183 ? 23.134 -2.713 -13.723 1.00 83.31 183 SER A CA 1
ATOM 1406 C C . SER A 1 183 ? 23.361 -1.318 -13.138 1.00 83.31 183 SER A C 1
ATOM 1408 O O . SER A 1 183 ? 22.920 -1.030 -12.026 1.00 83.31 183 SER A O 1
ATOM 1410 N N . LYS A 1 184 ? 23.991 -0.415 -13.903 1.00 83.25 184 LYS A N 1
ATOM 1411 C CA . LYS A 1 184 ? 24.146 0.994 -13.516 1.00 83.25 184 LYS A CA 1
ATOM 1412 C C . LYS A 1 184 ? 22.793 1.703 -13.446 1.00 83.25 184 LYS A C 1
ATOM 1414 O O . LYS A 1 184 ? 22.541 2.396 -12.466 1.00 83.25 184 LYS A O 1
ATOM 1419 N N . VAL A 1 185 ? 21.917 1.526 -14.441 1.00 80.94 185 VAL A N 1
ATOM 1420 C CA . VAL A 1 185 ? 20.602 2.190 -14.461 1.00 80.94 185 VAL A CA 1
ATOM 1421 C C . VAL A 1 185 ? 19.656 1.655 -13.395 1.00 80.94 185 VAL A C 1
ATOM 1423 O O . VAL A 1 185 ? 18.930 2.441 -12.791 1.00 80.94 185 VAL A O 1
ATOM 1426 N N . GLU A 1 186 ? 19.729 0.358 -13.095 1.00 84.12 186 GLU A N 1
ATOM 1427 C CA . GLU A 1 186 ? 19.017 -0.266 -11.976 1.00 84.12 186 GLU A CA 1
ATOM 1428 C C . GLU A 1 186 ? 19.473 0.311 -10.632 1.00 84.12 186 GLU A C 1
ATOM 1430 O O . GLU A 1 186 ? 18.640 0.767 -9.847 1.00 84.12 186 GLU A O 1
ATOM 1435 N N . SER A 1 187 ? 20.789 0.358 -10.393 1.00 82.19 187 SER A N 1
ATOM 1436 C CA . SER A 1 187 ? 21.365 0.922 -9.164 1.00 82.19 187 SER A CA 1
ATOM 1437 C C . SER A 1 187 ? 21.036 2.405 -9.007 1.00 82.19 187 SER A C 1
ATOM 1439 O O . SER A 1 187 ? 20.674 2.842 -7.919 1.00 82.19 187 SER A O 1
ATOM 1441 N N . MET A 1 188 ? 21.123 3.184 -10.089 1.00 78.06 188 MET A N 1
ATOM 1442 C CA . MET A 1 188 ? 20.734 4.592 -10.066 1.00 78.06 188 MET A CA 1
ATOM 1443 C C . MET A 1 188 ? 19.251 4.735 -9.724 1.00 78.06 188 MET A C 1
ATOM 1445 O O . MET A 1 188 ? 18.913 5.488 -8.813 1.00 78.06 188 MET A O 1
ATOM 1449 N N . GLY A 1 189 ? 18.370 4.002 -10.415 1.00 79.56 189 GLY A N 1
ATOM 1450 C CA . GLY A 1 189 ? 16.930 4.025 -10.157 1.00 79.56 189 GLY A CA 1
ATOM 1451 C C . GLY A 1 189 ? 16.600 3.719 -8.695 1.00 79.56 189 GLY A C 1
ATOM 1452 O O . GLY A 1 189 ? 15.817 4.443 -8.082 1.00 79.56 189 GLY A O 1
ATOM 1453 N N . TRP A 1 190 ? 17.263 2.719 -8.112 1.00 81.31 190 TRP A N 1
ATOM 1454 C CA . TRP A 1 190 ? 17.150 2.392 -6.691 1.00 81.31 190 TRP A CA 1
ATOM 1455 C C . TRP A 1 190 ? 17.567 3.555 -5.778 1.00 81.31 190 TRP A C 1
ATOM 1457 O O . TRP A 1 190 ? 16.785 3.996 -4.931 1.00 81.31 190 TRP A O 1
ATOM 1467 N N . ASP A 1 191 ? 18.775 4.090 -5.962 1.00 79.50 191 ASP A N 1
ATOM 1468 C CA . ASP A 1 191 ? 19.337 5.135 -5.097 1.00 79.50 191 ASP A CA 1
ATOM 1469 C C . ASP A 1 191 ? 18.522 6.430 -5.135 1.00 79.50 191 ASP A C 1
ATOM 1471 O O . ASP A 1 191 ? 18.296 7.079 -4.108 1.00 79.50 191 ASP A O 1
ATOM 1475 N N . LEU A 1 192 ? 18.084 6.817 -6.331 1.00 77.38 192 LEU A N 1
ATOM 1476 C CA . LEU A 1 192 ? 17.332 8.044 -6.568 1.00 77.38 192 LEU A CA 1
ATOM 1477 C C . LEU A 1 192 ? 15.948 7.977 -5.942 1.00 77.38 192 LEU A C 1
ATOM 1479 O O . LEU A 1 192 ? 15.516 8.929 -5.291 1.00 77.38 192 LEU A O 1
ATOM 1483 N N . THR A 1 193 ? 15.283 6.837 -6.094 1.00 75.19 193 THR A N 1
ATOM 1484 C CA . THR A 1 193 ? 13.942 6.630 -5.548 1.00 75.19 193 THR A CA 1
ATOM 1485 C C . THR A 1 193 ? 13.996 6.502 -4.031 1.00 75.19 193 THR A C 1
ATOM 1487 O O . THR A 1 193 ? 13.174 7.112 -3.356 1.00 75.19 193 THR A O 1
ATOM 1490 N N . THR A 1 194 ? 15.015 5.835 -3.479 1.00 74.31 194 THR A N 1
ATOM 1491 C CA . THR A 1 194 ? 15.244 5.759 -2.024 1.00 74.31 194 THR A CA 1
ATOM 1492 C C . THR A 1 194 ? 15.417 7.153 -1.415 1.00 74.31 194 THR A C 1
ATOM 1494 O O . THR A 1 194 ? 14.681 7.544 -0.507 1.00 74.31 194 THR A O 1
ATOM 1497 N N . LYS A 1 195 ? 16.355 7.948 -1.948 1.00 75.38 195 LYS A N 1
ATOM 1498 C CA . LYS A 1 195 ? 16.629 9.306 -1.446 1.00 75.38 195 LYS A CA 1
ATOM 1499 C C . LYS A 1 195 ? 15.441 10.240 -1.647 1.00 75.38 195 LYS A C 1
ATOM 1501 O O . LYS A 1 195 ? 15.105 11.022 -0.761 1.00 75.38 195 LYS A O 1
ATOM 1506 N N . GLY A 1 196 ? 14.804 10.170 -2.812 1.00 67.94 196 GLY A N 1
ATOM 1507 C CA . GLY A 1 196 ? 13.652 11.000 -3.122 1.00 67.94 196 GLY A CA 1
ATOM 1508 C C . GLY A 1 196 ? 12.443 10.667 -2.246 1.00 67.94 196 GLY A C 1
ATOM 1509 O O . GLY A 1 196 ? 11.784 11.590 -1.777 1.00 67.94 196 GLY A O 1
ATOM 1510 N N . ALA A 1 197 ? 12.176 9.385 -1.973 1.00 64.50 197 ALA A N 1
ATOM 1511 C CA . ALA A 1 197 ? 11.095 8.962 -1.086 1.00 64.50 197 ALA A CA 1
ATOM 1512 C C . ALA A 1 197 ? 11.352 9.406 0.356 1.00 64.50 197 ALA A C 1
ATOM 1514 O O . ALA A 1 197 ? 10.427 9.893 1.003 1.00 64.50 197 ALA A O 1
ATOM 1515 N N . GLN A 1 198 ? 12.603 9.324 0.831 1.00 65.50 198 GLN A N 1
ATOM 1516 C CA . GLN A 1 198 ? 12.997 9.852 2.137 1.00 65.50 198 GLN A CA 1
ATOM 1517 C C . GLN A 1 198 ? 12.685 11.354 2.252 1.00 65.50 198 GLN A C 1
ATOM 1519 O O . GLN A 1 198 ? 11.938 11.762 3.139 1.00 65.50 198 GLN A O 1
ATOM 1524 N N . ILE A 1 199 ? 13.177 12.162 1.306 1.00 64.81 199 ILE A N 1
ATOM 1525 C CA . ILE A 1 199 ? 12.942 13.616 1.286 1.00 64.81 199 ILE A CA 1
ATOM 1526 C C . ILE A 1 199 ? 11.447 13.935 1.155 1.00 64.81 199 ILE A C 1
ATOM 1528 O O . ILE A 1 199 ? 10.951 14.874 1.780 1.00 64.81 199 ILE A O 1
ATOM 1532 N N . ALA A 1 200 ? 10.724 13.187 0.319 1.00 58.94 200 ALA A N 1
ATOM 1533 C CA . ALA A 1 200 ? 9.294 13.377 0.122 1.00 58.94 200 ALA A CA 1
ATOM 1534 C C . ALA A 1 200 ? 8.507 13.081 1.402 1.00 58.94 200 ALA A C 1
ATOM 1536 O O . ALA A 1 200 ? 7.627 13.865 1.744 1.00 58.94 200 ALA A O 1
ATOM 1537 N N . GLY A 1 201 ? 8.832 12.006 2.126 1.00 56.75 201 GLY A N 1
ATOM 1538 C CA . GLY A 1 201 ? 8.180 11.679 3.393 1.00 56.75 201 GLY A CA 1
ATOM 1539 C C . GLY A 1 201 ? 8.486 12.682 4.503 1.00 56.75 201 GLY A C 1
ATOM 1540 O O . GLY A 1 201 ? 7.561 13.113 5.188 1.00 56.75 201 GLY A O 1
ATOM 1541 N N . GLU A 1 202 ? 9.738 13.138 4.614 1.00 59.53 202 GLU A N 1
ATOM 1542 C CA . GLU A 1 202 ? 10.129 14.203 5.550 1.00 59.53 202 GLU A CA 1
ATOM 1543 C C . GLU A 1 202 ? 9.344 15.500 5.269 1.00 59.53 202 GLU A C 1
ATOM 1545 O O . GLU A 1 202 ? 8.712 16.055 6.163 1.00 59.53 202 GLU A O 1
ATOM 1550 N N . LYS A 1 203 ? 9.279 15.942 4.005 1.00 53.78 203 LYS A N 1
ATOM 1551 C CA . LYS A 1 203 ? 8.561 17.175 3.620 1.00 53.78 203 LYS A CA 1
ATOM 1552 C C . LYS A 1 203 ? 7.040 17.057 3.655 1.00 53.78 203 LYS A C 1
ATOM 1554 O O . LYS A 1 203 ? 6.353 18.066 3.813 1.00 53.78 203 LYS A O 1
ATOM 1559 N N . ALA A 1 204 ? 6.500 15.861 3.461 1.00 47.56 204 ALA A N 1
ATOM 1560 C CA . ALA A 1 204 ? 5.068 15.613 3.566 1.00 47.56 204 ALA A CA 1
ATOM 1561 C C . ALA A 1 204 ? 4.562 15.701 5.004 1.00 47.56 204 ALA A C 1
ATOM 1563 O O . ALA A 1 204 ? 3.395 16.035 5.208 1.00 47.56 204 ALA A O 1
ATOM 1564 N N . GLY A 1 205 ? 5.440 15.466 5.981 1.00 41.53 205 GLY A N 1
ATOM 1565 C CA . GLY A 1 205 ? 5.159 15.758 7.379 1.00 41.53 205 GLY A CA 1
ATOM 1566 C C . GLY A 1 205 ? 4.941 17.246 7.658 1.00 41.53 205 GLY A C 1
ATOM 1567 O O . GLY A 1 205 ? 4.129 17.596 8.504 1.00 41.53 205 GLY A O 1
ATOM 1568 N N . ASP A 1 206 ? 5.569 18.131 6.888 1.00 39.34 206 ASP A N 1
ATOM 1569 C CA . ASP A 1 206 ? 5.585 19.564 7.199 1.00 39.34 206 ASP A CA 1
ATOM 1570 C C . ASP A 1 206 ? 4.452 20.380 6.554 1.00 39.34 206 ASP A C 1
ATOM 1572 O O . ASP A 1 206 ? 4.304 21.568 6.853 1.00 39.34 206 ASP A O 1
ATOM 1576 N N . ARG A 1 207 ? 3.656 19.812 5.633 1.00 34.72 207 ARG A N 1
ATOM 1577 C CA . ARG A 1 207 ? 2.658 20.588 4.868 1.00 34.72 207 ARG A CA 1
ATOM 1578 C C . ARG A 1 207 ? 1.321 19.871 4.710 1.00 34.72 207 ARG A C 1
ATOM 1580 O O . ARG A 1 207 ? 1.150 18.983 3.872 1.00 34.72 207 ARG A O 1
ATOM 1587 N N . GLY A 1 208 ? 0.341 20.350 5.476 1.00 33.94 208 GLY A N 1
ATOM 1588 C CA . GLY A 1 208 ? -1.073 20.115 5.212 1.00 33.94 208 GLY A CA 1
ATOM 1589 C C . GLY A 1 208 ? -1.436 20.576 3.799 1.00 33.94 208 GLY A C 1
ATOM 1590 O O . GLY A 1 208 ? -1.206 21.727 3.457 1.00 33.94 208 GLY A O 1
ATOM 1591 N N . GLY A 1 209 ? -1.961 19.635 3.007 1.00 33.03 209 GLY A N 1
ATOM 1592 C CA . GLY A 1 209 ? -2.701 19.843 1.759 1.00 33.03 209 GLY A CA 1
ATOM 1593 C C . GLY A 1 209 ? -2.122 20.838 0.754 1.00 33.03 209 GLY A C 1
ATOM 1594 O O . GLY A 1 209 ? -2.566 21.966 0.760 1.00 33.03 209 GLY A O 1
ATOM 1595 N N . ASP A 1 210 ? -1.247 20.386 -0.154 1.00 30.39 210 ASP A N 1
ATOM 1596 C CA . ASP A 1 210 ? -1.069 21.001 -1.481 1.00 30.39 210 ASP A CA 1
ATOM 1597 C C . ASP A 1 210 ? -0.420 20.016 -2.479 1.00 30.39 210 ASP A C 1
ATOM 1599 O O . ASP A 1 210 ? 0.426 19.179 -2.124 1.00 30.39 210 ASP A O 1
ATOM 1603 N N . SER A 1 211 ? -0.875 20.087 -3.732 1.00 31.36 211 SER A N 1
ATOM 1604 C CA . SER A 1 211 ? -0.384 19.367 -4.914 1.00 31.36 211 SER A CA 1
ATOM 1605 C C . SER A 1 211 ? 0.859 20.048 -5.494 1.00 31.36 211 SER A C 1
ATOM 1607 O O . SER A 1 211 ? 0.870 21.266 -5.635 1.00 31.36 211 SER A O 1
ATOM 1609 N N . TRP A 1 212 ? 1.883 19.275 -5.872 1.00 34.03 212 TRP A N 1
ATOM 1610 C CA . TRP A 1 212 ? 3.118 19.802 -6.470 1.00 34.03 212 TRP A CA 1
ATOM 1611 C C . TRP A 1 212 ? 3.191 19.480 -7.968 1.00 34.03 212 TRP A C 1
ATOM 1613 O O . TRP A 1 212 ? 2.975 18.332 -8.358 1.00 34.03 212 TRP A O 1
ATOM 1623 N N . GLU A 1 213 ? 3.520 20.490 -8.778 1.00 30.45 213 GLU A N 1
ATOM 1624 C CA . GLU A 1 213 ? 3.824 20.382 -10.212 1.00 30.45 213 GLU A CA 1
ATOM 1625 C C . GLU A 1 213 ? 5.303 20.025 -10.464 1.00 30.45 213 GLU A C 1
ATOM 1627 O O . GLU A 1 213 ? 6.194 20.330 -9.666 1.00 30.45 213 GLU A O 1
ATOM 1632 N N . SER A 1 214 ? 5.556 19.362 -11.595 1.00 30.70 214 SER A N 1
ATOM 1633 C CA . SER A 1 214 ? 6.853 18.830 -12.028 1.00 30.70 214 SER A CA 1
ATOM 1634 C C . SER A 1 214 ? 7.809 19.900 -12.568 1.00 30.70 214 SER A C 1
ATOM 1636 O O . SER A 1 214 ? 7.417 20.697 -13.417 1.00 30.70 214 SER A O 1
ATOM 1638 N N . TRP A 1 215 ? 9.092 19.824 -12.198 1.00 25.34 215 TRP A N 1
ATOM 1639 C CA . TRP A 1 215 ? 10.185 20.542 -12.866 1.00 25.34 215 TRP A CA 1
ATOM 1640 C C . TRP A 1 215 ? 11.144 19.548 -13.529 1.00 25.34 215 TRP A C 1
ATOM 1642 O O . TRP A 1 215 ? 11.640 18.634 -12.874 1.00 25.34 215 TRP A O 1
ATOM 1652 N N . VAL A 1 216 ? 11.418 19.751 -14.818 1.00 32.91 216 VAL A N 1
ATOM 1653 C CA . VAL A 1 216 ? 12.453 19.037 -15.581 1.00 32.91 216 VAL A CA 1
ATOM 1654 C C . VAL A 1 216 ? 13.737 19.864 -15.510 1.00 32.91 216 VAL A C 1
ATOM 1656 O O . VAL A 1 216 ? 13.719 21.034 -15.887 1.00 32.91 216 VAL A O 1
ATOM 1659 N N . SER A 1 217 ? 14.853 19.291 -15.051 1.00 29.08 217 SER A N 1
ATOM 1660 C CA . SER A 1 217 ? 16.169 19.942 -15.126 1.00 29.08 217 SER A CA 1
ATOM 1661 C C . SER A 1 217 ? 17.154 19.129 -15.968 1.00 29.08 217 SER A C 1
ATOM 1663 O O . SER A 1 217 ? 17.230 17.905 -15.871 1.00 29.08 217 SER A O 1
ATOM 1665 N N . TRP A 1 218 ? 17.884 19.844 -16.829 1.00 28.11 218 TRP A N 1
ATOM 1666 C CA . TRP A 1 218 ? 18.888 19.329 -17.761 1.00 28.11 218 TRP A CA 1
ATOM 1667 C C . TRP A 1 218 ? 20.301 19.440 -17.169 1.00 28.11 218 TRP A C 1
ATOM 1669 O O . TRP A 1 218 ? 20.611 20.419 -16.490 1.00 28.11 218 TRP A O 1
ATOM 1679 N N . CYS A 1 219 ? 21.169 18.460 -17.449 1.00 29.70 219 CYS A N 1
ATOM 1680 C CA . CYS A 1 219 ? 22.596 18.514 -17.122 1.00 29.70 219 CYS A CA 1
ATOM 1681 C C . CYS A 1 219 ? 23.427 18.540 -18.415 1.00 29.70 219 CYS A C 1
ATOM 1683 O O . CYS A 1 219 ? 23.708 17.500 -19.008 1.00 29.70 219 CYS A O 1
ATOM 1685 N N . ASP A 1 220 ? 23.837 19.735 -18.842 1.00 28.06 220 ASP A N 1
ATOM 1686 C CA . ASP A 1 220 ? 24.559 19.947 -20.108 1.00 28.06 220 ASP A CA 1
ATOM 1687 C C . ASP A 1 220 ? 26.026 19.470 -20.088 1.00 28.06 220 ASP A C 1
ATOM 1689 O O . ASP A 1 220 ? 26.701 19.480 -21.116 1.00 28.06 220 ASP A O 1
ATOM 1693 N N . SER A 1 221 ? 26.557 19.039 -18.939 1.00 28.77 221 SER A N 1
ATOM 1694 C CA . SER A 1 221 ? 27.993 18.766 -18.779 1.00 28.77 221 SER A CA 1
ATOM 1695 C C . SER A 1 221 ? 28.424 17.338 -19.117 1.00 28.77 221 SER A C 1
ATOM 1697 O O . SER A 1 221 ? 29.622 17.092 -19.259 1.00 28.77 221 SER A O 1
ATOM 1699 N N . CYS A 1 222 ? 27.493 16.390 -19.254 1.00 28.67 222 CYS A N 1
ATOM 1700 C CA . CYS A 1 222 ? 27.845 14.974 -19.391 1.00 28.67 222 CYS A CA 1
ATOM 1701 C C . CYS A 1 222 ? 27.276 14.268 -20.635 1.00 28.67 222 CYS A C 1
ATOM 1703 O O . CYS A 1 222 ? 27.607 13.109 -20.860 1.00 28.67 222 CYS A O 1
ATOM 1705 N N . GLY A 1 223 ? 26.524 14.957 -21.502 1.00 23.47 223 GLY A N 1
ATOM 1706 C CA . GLY A 1 223 ? 26.055 14.386 -22.775 1.00 23.47 223 GLY A CA 1
ATOM 1707 C C . GLY A 1 223 ? 25.000 13.278 -22.627 1.00 23.47 223 GLY A C 1
ATOM 1708 O O . GLY A 1 223 ? 24.806 12.494 -23.556 1.00 23.47 223 GLY A O 1
ATOM 1709 N N . TRP A 1 224 ? 24.326 13.211 -21.472 1.00 28.31 224 TRP A N 1
ATOM 1710 C CA . TRP A 1 224 ? 23.268 12.245 -21.161 1.00 28.31 224 TRP A CA 1
ATOM 1711 C C . TRP A 1 224 ? 21.907 12.939 -21.094 1.00 28.31 224 TRP A C 1
ATOM 1713 O O . TRP A 1 224 ? 21.772 13.988 -20.470 1.00 28.31 224 TRP A O 1
ATOM 1723 N N . ASN A 1 225 ? 20.880 12.316 -21.674 1.00 30.45 225 ASN A N 1
ATOM 1724 C CA . ASN A 1 225 ? 19.497 12.767 -21.532 1.00 30.45 225 ASN A CA 1
ATOM 1725 C C . ASN A 1 225 ? 18.870 12.050 -20.329 1.00 30.45 225 ASN A C 1
ATOM 1727 O O . ASN A 1 225 ? 18.621 10.848 -20.398 1.00 30.45 225 ASN A O 1
ATOM 1731 N N . MET A 1 226 ? 18.621 12.769 -19.235 1.00 31.89 226 MET A N 1
ATOM 1732 C CA . MET A 1 226 ? 17.857 12.267 -18.089 1.00 31.89 226 MET A CA 1
ATOM 1733 C C . MET A 1 226 ? 16.587 13.107 -17.944 1.00 31.89 226 MET A C 1
ATOM 1735 O O . MET A 1 226 ? 16.667 14.328 -17.845 1.00 31.89 226 MET A O 1
ATOM 1739 N N . ALA A 1 227 ? 15.422 12.462 -17.944 1.00 33.78 227 ALA A N 1
ATOM 1740 C CA . ALA A 1 227 ? 14.142 13.098 -17.651 1.00 33.78 227 ALA A CA 1
ATOM 1741 C C . ALA A 1 227 ? 13.606 12.527 -16.337 1.00 33.78 227 ALA A C 1
ATOM 1743 O O . ALA A 1 227 ? 13.678 11.320 -16.124 1.00 33.78 227 ALA A O 1
ATOM 1744 N N . TRP A 1 228 ? 13.079 13.392 -15.474 1.00 36.66 228 TRP A N 1
ATOM 1745 C CA . TRP A 1 228 ? 12.567 13.039 -14.153 1.00 36.66 228 TRP A CA 1
ATOM 1746 C C . TRP A 1 228 ? 11.207 13.702 -13.975 1.00 36.66 228 TRP A C 1
ATOM 1748 O O . TRP A 1 228 ? 11.052 14.873 -14.323 1.00 36.66 228 TRP A O 1
ATOM 1758 N N . SER A 1 229 ? 10.238 12.992 -13.402 1.00 35.56 229 SER A N 1
ATOM 1759 C CA . SER A 1 229 ? 8.945 13.561 -13.023 1.00 35.56 229 SER A CA 1
ATOM 1760 C C . SER A 1 229 ? 8.658 13.259 -11.558 1.00 35.56 229 SER A C 1
ATOM 1762 O O . SER A 1 229 ? 8.765 12.111 -11.140 1.00 35.56 229 SER A O 1
ATOM 1764 N N . PHE A 1 230 ? 8.245 14.270 -10.797 1.00 33.50 230 PHE A N 1
ATOM 1765 C CA . PHE A 1 230 ? 7.711 14.102 -9.447 1.00 33.50 230 PHE A CA 1
ATOM 1766 C C . PHE A 1 230 ? 6.203 14.351 -9.511 1.00 33.50 230 PHE A C 1
ATOM 1768 O O . PHE A 1 230 ? 5.781 15.402 -9.992 1.00 33.50 230 PHE A O 1
ATOM 1775 N N . THR A 1 231 ? 5.378 13.413 -9.047 1.00 35.91 231 THR A N 1
ATOM 1776 C CA . THR A 1 231 ? 3.922 13.613 -8.980 1.00 35.91 231 THR A CA 1
ATOM 1777 C C . THR A 1 231 ? 3.386 13.107 -7.648 1.00 35.91 231 THR A C 1
ATOM 1779 O O . THR A 1 231 ? 3.536 11.935 -7.319 1.00 35.91 231 THR A O 1
ATOM 1782 N N . ARG A 1 232 ? 2.735 13.992 -6.880 1.00 35.59 232 ARG A N 1
ATOM 1783 C CA . ARG A 1 232 ? 1.899 13.602 -5.735 1.00 35.59 232 ARG A CA 1
ATOM 1784 C C . ARG A 1 232 ? 0.502 13.282 -6.262 1.00 35.59 232 ARG A C 1
ATOM 1786 O O . ARG A 1 232 ? -0.136 14.153 -6.848 1.00 35.59 232 ARG A O 1
ATOM 1793 N N . HIS A 1 233 ? -0.004 12.082 -6.002 1.00 34.16 233 HIS A N 1
ATOM 1794 C CA . HIS A 1 233 ? -1.418 11.773 -6.209 1.00 34.16 233 HIS A CA 1
ATOM 1795 C C . HIS A 1 233 ? -2.113 11.513 -4.878 1.00 34.16 233 HIS A C 1
ATOM 1797 O O . HIS A 1 233 ? -1.797 10.555 -4.188 1.00 34.16 233 HIS A O 1
ATOM 1803 N N . SER A 1 234 ? -3.103 12.343 -4.554 1.00 32.81 234 SER A N 1
ATOM 1804 C CA . SER A 1 234 ? -4.249 11.929 -3.749 1.00 32.81 234 SER A CA 1
ATOM 1805 C C . SER A 1 234 ? -5.291 11.357 -4.714 1.00 32.81 234 SER A C 1
ATOM 1807 O O . SER A 1 234 ? -5.608 11.984 -5.728 1.00 32.81 234 SER A O 1
ATOM 1809 N N . CYS A 1 235 ? -5.782 10.140 -4.476 1.00 33.41 235 CYS A N 1
ATOM 1810 C CA . CYS A 1 235 ? -6.772 9.520 -5.357 1.00 33.41 235 CYS A CA 1
ATOM 1811 C C . CYS A 1 235 ? -7.959 8.976 -4.564 1.00 33.41 235 CYS A C 1
ATOM 1813 O O . CYS A 1 235 ? -7.841 7.914 -3.964 1.00 33.41 235 CYS A O 1
ATOM 1815 N N . PRO A 1 236 ? -9.125 9.635 -4.605 1.00 30.19 236 PRO A N 1
ATOM 1816 C CA . PRO A 1 236 ? -10.379 8.965 -4.327 1.00 30.19 236 PRO A CA 1
ATOM 1817 C C . PRO A 1 236 ? -10.817 8.211 -5.594 1.00 30.19 236 PRO A C 1
ATOM 1819 O O . PRO A 1 236 ? -11.197 8.829 -6.586 1.00 30.19 236 PRO A O 1
ATOM 1822 N N . GLY A 1 237 ? -10.765 6.876 -5.562 1.00 35.22 237 GLY A N 1
ATOM 1823 C CA . GLY A 1 237 ? -11.369 6.005 -6.581 1.00 35.22 237 GLY A CA 1
ATOM 1824 C C . GLY A 1 237 ? -10.369 5.225 -7.440 1.00 35.22 237 GLY A C 1
ATOM 1825 O O . GLY A 1 237 ? -9.454 5.790 -8.035 1.00 35.22 237 GLY A O 1
ATOM 1826 N N . GLY A 1 238 ? -10.560 3.903 -7.496 1.00 31.00 238 GLY A N 1
ATOM 1827 C CA . GLY A 1 238 ? -9.717 2.966 -8.233 1.00 31.00 238 GLY A CA 1
ATOM 1828 C C . GLY A 1 238 ? -9.926 3.042 -9.745 1.00 31.00 238 GLY A C 1
ATOM 1829 O O . GLY A 1 238 ? -11.019 2.798 -10.250 1.00 31.00 238 GLY A O 1
ATOM 1830 N N . GLY A 1 239 ? -8.852 3.341 -10.469 1.00 30.86 239 GLY A N 1
ATOM 1831 C CA . GLY A 1 239 ? -8.768 3.243 -11.922 1.00 30.86 239 GLY A CA 1
ATOM 1832 C C . GLY A 1 239 ? -7.306 3.143 -12.354 1.00 30.86 239 GLY A C 1
ATOM 1833 O O . GLY A 1 239 ? -6.429 3.714 -11.703 1.00 30.86 239 GLY A O 1
ATOM 1834 N N . GLN A 1 240 ? -7.032 2.405 -13.435 1.00 30.72 240 GLN A N 1
ATOM 1835 C CA . GLN A 1 240 ? -5.710 2.409 -14.067 1.00 30.72 240 GLN A CA 1
ATOM 1836 C C . GLN A 1 240 ? -5.443 3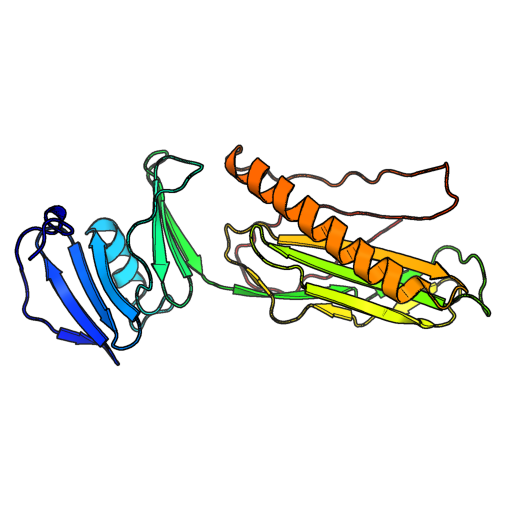.782 -14.690 1.00 30.72 240 GLN A C 1
ATOM 1838 O O . GLN A 1 240 ? -6.333 4.364 -15.314 1.00 30.72 240 GLN A O 1
ATOM 1843 N N . ARG A 1 241 ? -4.227 4.311 -14.521 1.00 36.28 241 ARG A N 1
ATOM 1844 C CA . ARG A 1 241 ? -3.809 5.575 -15.139 1.00 36.28 241 ARG A CA 1
ATOM 1845 C C . ARG A 1 241 ? -2.631 5.338 -16.070 1.00 36.28 241 ARG A C 1
ATOM 1847 O O . ARG A 1 241 ? -1.637 4.748 -15.664 1.00 36.28 241 ARG A O 1
ATOM 1854 N N . HIS A 1 242 ? -2.749 5.847 -17.292 1.00 30.61 242 HIS A N 1
ATOM 1855 C CA . HIS A 1 242 ? -1.658 5.902 -18.258 1.00 30.61 242 HIS A CA 1
ATOM 1856 C C . HIS A 1 242 ? -0.858 7.189 -18.050 1.00 30.61 242 HIS A C 1
ATOM 1858 O O . HIS A 1 242 ? -1.433 8.279 -17.987 1.00 30.61 242 HIS A O 1
ATOM 1864 N N . TRP A 1 243 ? 0.463 7.062 -17.958 1.00 35.91 243 TRP A N 1
ATOM 1865 C CA . TRP A 1 243 ? 1.379 8.183 -17.785 1.00 35.91 243 TRP A CA 1
ATOM 1866 C C . TRP A 1 243 ? 2.017 8.541 -19.122 1.00 35.91 243 TRP A C 1
ATOM 1868 O O . TRP A 1 243 ? 2.665 7.707 -19.753 1.00 35.91 243 TRP A O 1
ATOM 1878 N N . TRP A 1 244 ? 1.833 9.788 -19.549 1.00 25.00 244 TRP A N 1
ATOM 1879 C CA . TRP A 1 244 ? 2.412 10.312 -20.781 1.00 25.00 244 TRP A CA 1
ATOM 1880 C C . TRP A 1 244 ? 3.589 11.214 -20.422 1.00 25.00 244 TRP A C 1
ATOM 1882 O O . TRP A 1 244 ? 3.401 12.297 -19.876 1.00 25.00 244 TRP A O 1
ATOM 1892 N N . ALA A 1 245 ? 4.806 10.772 -20.729 1.00 29.92 245 ALA A N 1
ATOM 1893 C CA . ALA A 1 245 ? 5.967 11.650 -20.744 1.00 29.92 245 ALA A CA 1
ATOM 1894 C C . ALA A 1 245 ? 6.059 12.283 -22.136 1.00 29.92 245 ALA A C 1
ATOM 1896 O O . ALA A 1 245 ? 6.553 11.662 -23.078 1.00 29.92 245 ALA A O 1
ATOM 1897 N N . THR A 1 246 ? 5.534 13.496 -22.292 1.00 23.06 246 THR A N 1
ATOM 1898 C CA . THR A 1 246 ? 5.716 14.280 -23.519 1.00 23.06 246 THR A CA 1
ATOM 1899 C C . THR A 1 246 ? 7.009 15.083 -23.444 1.00 23.06 246 THR A C 1
ATOM 1901 O O . THR A 1 246 ? 7.326 15.659 -22.403 1.00 23.06 246 THR A O 1
ATOM 1904 N N . ARG A 1 247 ? 7.744 15.109 -24.558 1.00 29.00 247 ARG A N 1
ATOM 1905 C CA . ARG A 1 247 ? 8.798 16.094 -24.818 1.00 29.00 247 ARG A CA 1
ATOM 1906 C C . ARG A 1 247 ? 8.193 17.477 -25.029 1.00 29.00 247 ARG A C 1
ATOM 1908 O O . ARG A 1 247 ? 7.127 17.531 -25.680 1.00 29.00 247 ARG A O 1
#

pLDDT: mean 72.13, std 21.23, range [23.06, 96.31]

Organism: Fusarium oxysporum f. sp. cubense (NCBI:txid61366)